Protein AF-A0A948AQ00-F1 (afdb_monomer_lite)

pLDDT: mean 79.21, std 20.99, range [24.27, 96.06]

Structure (mmCIF, N/CA/C/O backbone):
data_AF-A0A948AQ00-F1
#
_entry.id   AF-A0A948AQ00-F1
#
loop_
_atom_site.group_PDB
_atom_site.id
_atom_site.type_symbol
_atom_site.label_atom_id
_atom_site.label_alt_id
_atom_site.label_comp_id
_atom_site.label_asym_id
_atom_site.label_entity_id
_atom_site.label_seq_id
_atom_site.pdbx_PDB_ins_code
_atom_site.Cartn_x
_atom_site.Cartn_y
_atom_site.Cartn_z
_atom_site.occupancy
_atom_site.B_iso_or_equiv
_atom_site.auth_seq_id
_atom_site.auth_comp_id
_atom_site.auth_asym_id
_atom_site.auth_atom_id
_atom_site.pdbx_PDB_model_num
ATOM 1 N N . MET A 1 1 ? 66.367 37.399 12.584 1.00 39.75 1 MET A N 1
ATOM 2 C CA . MET A 1 1 ? 65.010 37.964 12.757 1.00 39.75 1 MET A CA 1
ATOM 3 C C . MET A 1 1 ? 64.049 36.835 12.404 1.00 39.75 1 MET A C 1
ATOM 5 O O . MET A 1 1 ? 64.015 36.451 11.250 1.00 39.75 1 MET A O 1
ATOM 9 N N . SER A 1 2 ? 63.612 36.017 13.371 1.00 27.41 2 SER A N 1
ATOM 10 C CA . SER A 1 2 ? 62.423 36.251 14.226 1.00 27.41 2 SER A CA 1
ATOM 11 C C . SER A 1 2 ? 61.194 36.524 13.343 1.00 27.41 2 SER A C 1
ATOM 13 O O . SER A 1 2 ? 61.257 37.460 12.561 1.00 27.41 2 SER A O 1
ATOM 15 N N . SER A 1 3 ? 60.084 35.786 13.345 1.00 28.14 3 SER A N 1
ATOM 16 C CA . SER A 1 3 ? 59.466 34.925 14.362 1.00 28.14 3 SER A CA 1
ATOM 17 C C . SER A 1 3 ? 58.306 34.140 13.703 1.00 28.14 3 SER A C 1
ATOM 19 O O . SER A 1 3 ? 57.584 34.697 12.886 1.00 28.14 3 SER A O 1
ATOM 21 N N . SER A 1 4 ? 58.194 32.829 13.941 1.00 26.00 4 SER A N 1
ATOM 22 C CA . SER A 1 4 ? 57.128 32.169 14.733 1.00 26.00 4 SER A CA 1
ATOM 23 C C . SER A 1 4 ? 55.726 32.039 14.107 1.00 26.00 4 SER A C 1
ATOM 25 O O . SER A 1 4 ? 55.049 33.032 13.868 1.00 26.00 4 SER A O 1
ATOM 27 N N . GLY A 1 5 ? 55.235 30.797 14.025 1.00 26.33 5 GLY A N 1
ATOM 28 C CA . GLY A 1 5 ? 53.808 30.484 13.890 1.00 26.33 5 GLY A CA 1
ATOM 29 C C . GLY A 1 5 ? 53.551 29.002 13.603 1.00 26.33 5 GLY A C 1
ATOM 30 O O . GLY A 1 5 ? 53.495 28.602 12.449 1.00 26.33 5 GLY A O 1
ATOM 31 N N . ARG A 1 6 ? 53.437 28.178 14.656 1.00 28.25 6 ARG A N 1
ATOM 32 C CA . ARG A 1 6 ? 52.980 26.772 14.602 1.00 28.25 6 ARG A CA 1
ATOM 33 C C . ARG A 1 6 ? 51.467 26.709 14.343 1.00 28.25 6 ARG A C 1
ATOM 35 O O . ARG A 1 6 ? 50.771 27.571 14.862 1.00 28.25 6 ARG A O 1
ATOM 42 N N . PHE A 1 7 ? 50.994 25.650 13.675 1.00 24.27 7 PHE A N 1
ATOM 43 C CA . PHE A 1 7 ? 49.946 24.687 14.101 1.00 24.27 7 PHE A CA 1
ATOM 44 C C . PHE A 1 7 ? 49.257 24.029 12.885 1.00 24.27 7 PHE A C 1
ATOM 46 O O . PHE A 1 7 ? 48.794 24.713 11.980 1.00 24.27 7 PHE A O 1
ATOM 53 N N . ALA A 1 8 ? 49.155 22.696 12.905 1.00 31.30 8 ALA A N 1
ATOM 54 C CA . ALA A 1 8 ? 48.112 21.923 12.213 1.00 31.30 8 ALA A CA 1
ATOM 55 C C . ALA A 1 8 ? 46.962 21.671 13.218 1.00 31.30 8 ALA A C 1
ATOM 57 O O . ALA A 1 8 ? 47.237 21.709 14.423 1.00 31.30 8 ALA A O 1
ATOM 58 N N . PRO A 1 9 ? 45.708 21.401 12.795 1.00 30.58 9 PRO A N 1
ATOM 59 C CA . PRO A 1 9 ? 45.347 20.006 12.507 1.00 30.58 9 PRO A CA 1
ATOM 60 C C . PRO A 1 9 ? 44.262 19.799 11.421 1.00 30.58 9 PRO A C 1
ATOM 62 O O . PRO A 1 9 ? 43.701 20.731 10.854 1.00 30.58 9 PRO A O 1
ATOM 65 N N . ALA A 1 10 ? 44.011 18.518 11.144 1.00 30.39 10 ALA A N 1
ATOM 66 C CA . ALA A 1 10 ? 43.018 17.958 10.235 1.00 30.39 10 ALA A CA 1
ATOM 67 C C . ALA A 1 10 ? 41.551 18.156 10.676 1.00 30.39 10 ALA A C 1
ATOM 69 O O . ALA A 1 10 ? 41.267 18.278 11.865 1.00 30.39 10 ALA A O 1
ATOM 70 N N . GLY A 1 11 ? 40.634 18.042 9.704 1.00 28.08 11 GLY A N 1
ATOM 71 C CA . GLY A 1 11 ? 39.212 17.740 9.917 1.00 28.08 11 GLY A CA 1
ATOM 72 C C . GLY A 1 11 ? 38.251 18.807 9.387 1.00 28.08 11 GLY A C 1
ATOM 73 O O . GLY A 1 11 ? 37.967 19.774 10.081 1.00 28.08 11 GLY A O 1
ATOM 74 N N . ALA A 1 12 ? 37.701 18.608 8.185 1.00 28.36 12 ALA A N 1
ATOM 75 C CA . ALA A 1 12 ? 36.530 19.353 7.721 1.00 28.36 12 ALA A CA 1
ATOM 76 C C . ALA A 1 12 ? 35.636 18.467 6.839 1.00 28.36 12 ALA A C 1
ATOM 78 O O . ALA A 1 12 ? 35.984 18.090 5.721 1.00 28.36 12 ALA A O 1
ATOM 79 N N . THR A 1 13 ? 34.483 18.125 7.400 1.00 30.19 13 THR A N 1
ATOM 80 C CA . THR A 1 13 ? 33.321 17.462 6.801 1.00 30.19 13 THR A CA 1
ATOM 81 C C . THR A 1 13 ? 32.740 18.309 5.658 1.00 30.19 13 THR A C 1
ATOM 83 O O . THR A 1 13 ? 32.557 19.512 5.858 1.00 30.19 13 THR A O 1
ATOM 86 N N . PRO A 1 14 ? 32.371 17.753 4.488 1.00 30.53 14 PRO A N 1
ATOM 87 C CA . PRO A 1 14 ? 31.602 18.508 3.505 1.00 30.53 14 PRO A CA 1
ATOM 88 C C . PRO A 1 14 ? 30.121 18.533 3.879 1.00 30.53 14 PRO A C 1
ATOM 90 O O . PRO A 1 14 ? 29.488 17.498 4.085 1.00 30.53 14 PRO A O 1
ATOM 93 N N . GLY A 1 15 ? 29.610 19.757 3.968 1.00 27.72 15 GLY A N 1
ATOM 94 C CA . GLY A 1 15 ? 28.269 20.124 4.385 1.00 27.72 15 GLY A CA 1
ATOM 95 C C . GLY A 1 15 ? 27.118 19.514 3.584 1.00 27.72 15 GLY A C 1
ATOM 96 O O . GLY A 1 15 ? 27.176 19.291 2.375 1.00 27.72 15 GLY A O 1
ATOM 97 N N . LEU A 1 16 ? 26.039 19.340 4.340 1.00 27.30 16 LEU A N 1
ATOM 98 C CA . LEU A 1 16 ? 24.646 19.213 3.939 1.00 27.30 16 LEU A CA 1
ATOM 99 C C . LEU A 1 16 ? 24.311 20.184 2.786 1.00 27.30 16 LEU A C 1
ATOM 101 O O . LEU A 1 16 ? 24.432 21.401 2.939 1.00 27.30 16 LEU A O 1
ATOM 105 N N . ARG A 1 17 ? 23.897 19.660 1.625 1.00 29.22 17 ARG A N 1
ATOM 106 C CA . ARG A 1 17 ? 23.375 20.488 0.524 1.00 29.22 17 ARG A CA 1
ATOM 107 C C . ARG A 1 17 ? 21.931 20.917 0.828 1.00 29.22 17 ARG A C 1
ATOM 109 O O . ARG A 1 17 ? 21.167 20.100 1.339 1.00 29.22 17 ARG A O 1
ATOM 116 N N . PRO A 1 18 ? 21.538 22.163 0.506 1.00 29.44 18 PRO A N 1
ATOM 117 C CA . PRO A 1 18 ? 20.186 22.651 0.739 1.00 29.44 18 PRO A CA 1
ATOM 118 C C . PRO A 1 18 ? 19.202 22.046 -0.271 1.00 29.44 18 PRO A C 1
ATOM 120 O O . PRO A 1 18 ? 19.524 21.878 -1.448 1.00 29.44 18 PRO A O 1
ATOM 123 N N . GLY A 1 19 ? 18.002 21.726 0.219 1.00 32.91 19 GLY A N 1
ATOM 124 C CA . GLY A 1 19 ? 16.915 21.121 -0.545 1.00 32.91 19 GLY A CA 1
ATOM 125 C C . GLY A 1 19 ? 16.476 21.966 -1.741 1.00 32.91 19 GLY A C 1
ATOM 126 O O . GLY A 1 19 ? 16.151 23.148 -1.608 1.00 32.91 19 GLY A O 1
ATOM 127 N N . GLY A 1 20 ? 16.443 21.329 -2.911 1.00 27.27 20 GLY A N 1
ATOM 128 C CA . GLY A 1 20 ? 15.778 21.852 -4.096 1.00 27.27 20 GLY A CA 1
ATOM 129 C C . GLY A 1 20 ? 14.263 21.787 -3.913 1.00 27.27 20 GLY A C 1
ATOM 130 O O . GLY A 1 20 ? 13.714 20.750 -3.545 1.00 27.27 20 GLY A O 1
ATOM 131 N N . LYS A 1 21 ? 13.591 22.915 -4.147 1.00 29.03 21 LYS A N 1
ATOM 132 C CA . LYS A 1 21 ? 12.129 23.013 -4.194 1.00 29.03 21 LYS A CA 1
ATOM 133 C C . LYS A 1 21 ? 11.591 22.059 -5.269 1.00 29.03 21 LYS A C 1
ATOM 135 O O . LYS A 1 21 ? 11.919 22.237 -6.440 1.00 29.03 21 LYS A O 1
ATOM 140 N N . LYS A 1 22 ? 10.762 21.083 -4.882 1.00 32.88 22 LYS A N 1
ATOM 141 C CA . LYS A 1 22 ? 9.993 20.257 -5.825 1.00 32.88 22 LYS A CA 1
ATOM 142 C C . LYS A 1 22 ? 8.914 21.118 -6.490 1.00 32.88 22 LYS A C 1
ATOM 144 O O . LYS A 1 22 ? 8.128 21.762 -5.795 1.00 32.88 22 LYS A O 1
ATOM 149 N N . ASN A 1 23 ? 8.895 21.139 -7.821 1.00 30.22 23 ASN A N 1
ATOM 150 C CA . ASN A 1 23 ? 7.787 21.699 -8.593 1.00 30.22 23 ASN A CA 1
ATOM 151 C C . ASN A 1 23 ? 6.586 20.737 -8.509 1.00 30.22 23 ASN A C 1
ATOM 153 O O . ASN A 1 23 ? 6.766 19.538 -8.726 1.00 30.22 23 ASN A O 1
ATOM 157 N N . PRO A 1 24 ? 5.368 21.224 -8.222 1.00 28.36 24 PRO A N 1
ATOM 158 C CA . PRO A 1 24 ? 4.174 20.391 -8.199 1.00 28.36 24 PRO A CA 1
ATOM 159 C C . PRO A 1 24 ? 3.716 20.153 -9.645 1.00 28.36 24 PRO A C 1
ATOM 161 O O . PRO A 1 24 ? 2.993 20.969 -10.208 1.00 28.36 24 PRO A O 1
ATOM 164 N N . GLY A 1 25 ? 4.192 19.084 -10.286 1.00 34.03 25 GLY A N 1
ATOM 165 C CA . GLY A 1 25 ? 3.727 18.728 -11.634 1.00 34.03 25 GLY A CA 1
ATOM 166 C C . GLY A 1 25 ? 4.595 17.768 -12.445 1.00 34.03 25 GLY A C 1
ATOM 167 O O . GLY A 1 25 ? 4.168 17.368 -13.520 1.00 34.03 25 GLY A O 1
ATOM 168 N N . THR A 1 26 ? 5.783 17.387 -11.972 1.00 34.84 26 THR A N 1
ATOM 169 C CA . THR A 1 26 ? 6.612 16.377 -12.647 1.00 34.84 26 THR A CA 1
ATOM 170 C C . THR A 1 26 ? 6.426 15.041 -11.932 1.00 34.84 26 THR A C 1
ATOM 172 O O . THR A 1 26 ? 6.907 14.880 -10.811 1.00 34.84 26 THR A O 1
ATOM 175 N N . GLU A 1 27 ? 5.695 14.098 -12.533 1.00 45.41 27 GLU A N 1
ATOM 176 C CA . GLU A 1 27 ? 5.722 12.706 -12.073 1.00 45.41 27 GLU A CA 1
ATOM 177 C C . GLU A 1 27 ? 7.144 12.165 -12.317 1.00 45.41 27 GLU A C 1
ATOM 179 O O . GLU A 1 27 ? 7.598 12.050 -13.453 1.00 45.41 27 GLU A O 1
ATOM 184 N N . GLU A 1 28 ? 7.900 11.933 -11.240 1.00 50.16 28 GLU A N 1
ATOM 185 C CA . GLU A 1 28 ? 9.265 11.403 -11.307 1.00 50.16 28 GLU A CA 1
ATOM 186 C C . GLU A 1 28 ? 9.200 9.915 -11.691 1.00 50.16 28 GLU A C 1
ATOM 188 O O . GLU A 1 28 ? 8.677 9.081 -10.944 1.00 50.16 28 GLU A O 1
ATOM 193 N N . ALA A 1 29 ? 9.738 9.565 -12.863 1.00 52.84 29 ALA A N 1
ATOM 194 C CA . ALA A 1 29 ? 9.883 8.172 -13.265 1.00 52.84 29 ALA A CA 1
ATOM 195 C C . ALA A 1 29 ? 10.720 7.423 -12.213 1.00 52.84 29 ALA A C 1
ATOM 197 O O . ALA A 1 29 ? 11.757 7.914 -11.766 1.00 52.84 29 ALA A O 1
ATOM 198 N N . THR A 1 30 ? 10.263 6.245 -11.792 1.00 56.09 30 THR A N 1
ATOM 199 C CA . THR A 1 30 ? 10.849 5.495 -10.673 1.00 56.09 30 THR A CA 1
ATOM 200 C C . THR A 1 30 ? 11.001 4.025 -11.057 1.00 56.09 30 THR A C 1
ATOM 202 O O . THR A 1 30 ? 10.092 3.447 -11.649 1.00 56.09 30 THR A O 1
ATOM 205 N N . THR A 1 31 ? 12.142 3.418 -10.725 1.00 51.97 31 THR A N 1
ATOM 206 C CA . THR A 1 31 ? 12.388 1.974 -10.881 1.00 51.97 31 THR A CA 1
ATOM 207 C C . THR A 1 31 ? 12.289 1.270 -9.532 1.00 51.97 31 THR A C 1
ATOM 209 O O . THR A 1 31 ? 12.438 1.896 -8.481 1.00 51.97 31 THR A O 1
ATOM 212 N N . ILE A 1 32 ? 12.054 -0.041 -9.563 1.00 57.59 32 ILE A N 1
ATOM 213 C CA . ILE A 1 32 ? 11.964 -0.880 -8.368 1.00 57.59 32 ILE A CA 1
ATOM 214 C C . ILE A 1 32 ? 13.210 -1.751 -8.303 1.00 57.59 32 ILE A C 1
ATOM 216 O O . ILE A 1 32 ? 13.433 -2.586 -9.180 1.00 57.59 32 ILE A O 1
ATOM 220 N N . LEU A 1 33 ? 14.014 -1.563 -7.261 1.00 58.28 33 LEU A N 1
ATOM 221 C CA . LEU A 1 33 ? 15.119 -2.459 -6.937 1.00 58.28 33 LEU A CA 1
ATOM 222 C C . LEU A 1 33 ? 14.766 -3.287 -5.706 1.00 58.28 33 LEU A C 1
ATOM 224 O O . LEU A 1 33 ? 14.088 -2.810 -4.801 1.00 58.28 33 LEU A O 1
ATOM 228 N N . THR A 1 34 ? 15.265 -4.516 -5.642 1.00 53.31 34 THR A N 1
ATOM 229 C CA . THR A 1 34 ? 15.236 -5.310 -4.412 1.00 53.31 34 THR A CA 1
ATOM 230 C C . THR A 1 34 ? 16.534 -5.080 -3.645 1.00 53.31 34 THR A C 1
ATOM 232 O O . THR A 1 34 ? 17.591 -5.549 -4.076 1.00 53.31 34 THR A O 1
ATOM 235 N N . GLN A 1 35 ? 16.480 -4.391 -2.505 1.00 48.34 35 GLN A N 1
ATOM 236 C CA . GLN A 1 35 ? 17.618 -4.285 -1.589 1.00 48.34 35 GLN A CA 1
ATOM 237 C C . GLN A 1 35 ? 17.335 -5.135 -0.349 1.00 48.34 35 GLN A C 1
ATOM 239 O O . GLN A 1 35 ? 16.435 -4.836 0.427 1.00 48.34 35 GLN A O 1
ATOM 244 N N . GLY A 1 36 ? 18.089 -6.224 -0.172 1.00 54.75 36 GLY A N 1
ATOM 245 C CA . GLY A 1 36 ? 17.894 -7.135 0.964 1.00 54.75 36 GLY A CA 1
ATOM 246 C C . GLY A 1 36 ? 16.530 -7.842 0.984 1.00 54.75 36 GLY A C 1
ATOM 247 O O . GLY A 1 36 ? 16.063 -8.192 2.058 1.00 54.75 36 GLY A O 1
ATOM 248 N N . GLY A 1 37 ? 15.886 -8.017 -0.178 1.00 60.12 37 GLY A N 1
ATOM 249 C CA . GLY A 1 37 ? 14.558 -8.637 -0.309 1.00 60.12 37 GLY A CA 1
ATOM 250 C C . GLY A 1 37 ? 13.383 -7.653 -0.272 1.00 60.12 37 GLY A C 1
ATOM 251 O O . GLY A 1 37 ? 12.303 -7.997 -0.736 1.00 60.12 37 GLY A O 1
ATOM 252 N N . ALA A 1 38 ? 13.595 -6.411 0.178 1.00 62.94 38 ALA A N 1
ATOM 253 C CA . ALA A 1 38 ? 12.554 -5.387 0.205 1.00 62.94 38 ALA A CA 1
ATOM 254 C C . ALA A 1 38 ? 12.535 -4.555 -1.093 1.00 62.94 38 ALA A C 1
ATOM 256 O O . ALA A 1 38 ? 13.606 -4.216 -1.620 1.00 62.94 38 ALA A O 1
ATOM 257 N N . PRO A 1 39 ? 11.349 -4.194 -1.610 1.00 68.31 39 PRO A N 1
ATOM 258 C CA . PRO A 1 39 ? 11.230 -3.332 -2.776 1.00 68.31 39 PRO A CA 1
ATOM 259 C C . PRO A 1 39 ? 11.530 -1.868 -2.413 1.00 68.31 39 PRO A C 1
ATOM 261 O O . PRO A 1 39 ? 10.930 -1.297 -1.503 1.00 68.31 39 PRO A O 1
ATOM 264 N N . VAL A 1 40 ? 12.444 -1.239 -3.152 1.00 70.81 40 VAL A N 1
ATOM 265 C CA . VAL A 1 40 ? 12.834 0.167 -2.987 1.00 70.81 40 VAL A CA 1
ATOM 266 C C . VAL A 1 40 ? 12.512 0.937 -4.262 1.00 70.81 40 VAL A C 1
ATOM 268 O O . VAL A 1 40 ? 12.857 0.507 -5.364 1.00 70.81 40 VAL A O 1
ATOM 271 N N . LEU A 1 41 ? 11.849 2.082 -4.093 1.00 74.81 41 LEU A N 1
ATOM 272 C CA . LEU A 1 41 ? 11.593 3.058 -5.147 1.00 74.81 41 LEU A CA 1
ATOM 273 C C . LEU A 1 41 ? 12.826 3.944 -5.325 1.00 74.81 41 LEU A C 1
ATOM 275 O O . LEU A 1 41 ? 13.226 4.644 -4.394 1.00 74.81 41 LEU A O 1
ATOM 279 N N . GLU A 1 42 ? 13.414 3.933 -6.517 1.00 76.06 42 GLU A N 1
ATOM 280 C CA . GLU A 1 42 ? 14.549 4.790 -6.853 1.00 76.06 42 GLU A CA 1
ATOM 281 C C . GLU A 1 42 ? 14.265 5.650 -8.081 1.00 76.06 42 GLU A C 1
ATOM 283 O O . GLU A 1 42 ? 13.739 5.165 -9.084 1.00 76.06 42 GLU A O 1
ATOM 288 N N . GLU A 1 43 ? 14.666 6.920 -8.014 1.00 80.00 43 GLU A N 1
ATOM 289 C CA . GLU A 1 43 ? 14.549 7.861 -9.127 1.00 80.00 43 GLU A CA 1
ATOM 290 C C . GLU A 1 43 ? 15.221 7.299 -10.387 1.00 80.00 43 GLU A C 1
ATOM 292 O O . GLU A 1 43 ? 16.384 6.867 -10.385 1.00 80.00 43 GLU A O 1
ATOM 297 N N . LEU A 1 44 ? 14.484 7.329 -11.491 1.00 81.50 44 LEU A N 1
ATOM 298 C CA . LEU A 1 44 ? 14.941 6.857 -12.780 1.00 81.50 44 LEU A CA 1
ATOM 299 C C . LEU A 1 44 ? 15.753 7.952 -13.478 1.00 81.50 44 LEU A C 1
ATOM 301 O O . LEU A 1 44 ? 15.266 8.705 -14.316 1.00 81.50 44 LEU A O 1
ATOM 305 N N . THR A 1 45 ? 17.035 8.032 -13.132 1.00 88.06 45 THR A N 1
ATOM 306 C CA . THR A 1 45 ? 17.971 8.954 -13.787 1.00 88.06 45 THR A CA 1
ATOM 307 C C . THR A 1 45 ? 18.219 8.571 -15.249 1.00 88.06 45 THR A C 1
ATOM 309 O O . THR A 1 45 ? 18.040 7.417 -15.642 1.00 88.06 45 THR A O 1
ATOM 312 N N . VAL A 1 46 ? 18.751 9.505 -16.050 1.00 88.94 46 VAL A N 1
ATOM 313 C CA . VAL A 1 46 ? 19.192 9.236 -17.436 1.00 88.94 46 VAL A CA 1
ATOM 314 C C . VAL A 1 46 ? 20.105 8.005 -17.496 1.00 88.94 46 VAL A C 1
ATOM 316 O O . VAL A 1 46 ? 19.989 7.168 -18.383 1.00 88.94 46 VAL A O 1
ATOM 319 N N . GLN A 1 47 ? 21.019 7.845 -16.541 1.00 90.69 47 GLN A N 1
ATOM 320 C CA . GLN A 1 47 ? 21.939 6.711 -16.502 1.00 90.69 47 GLN A CA 1
ATOM 321 C C . GLN A 1 47 ? 21.214 5.392 -16.210 1.00 90.69 47 GLN A C 1
ATOM 323 O O . GLN A 1 47 ? 21.534 4.384 -16.839 1.00 90.69 47 GLN A O 1
ATOM 328 N N . ARG A 1 48 ? 20.243 5.400 -15.288 1.00 88.06 48 ARG A N 1
ATOM 329 C CA . ARG A 1 48 ? 19.459 4.216 -14.909 1.00 88.06 48 ARG A CA 1
ATOM 330 C C . ARG A 1 48 ? 18.501 3.806 -16.017 1.00 88.06 48 ARG A C 1
ATOM 332 O O . ARG A 1 48 ? 18.543 2.655 -16.430 1.00 88.06 48 ARG A O 1
ATOM 339 N N . LEU A 1 49 ? 17.742 4.743 -16.589 1.00 88.69 49 LEU A N 1
ATOM 340 C CA . LEU A 1 49 ? 16.885 4.440 -17.736 1.00 88.69 49 LEU A CA 1
ATOM 341 C C . LEU A 1 49 ? 17.708 3.918 -18.914 1.00 88.69 49 LEU A C 1
ATOM 343 O O . LEU A 1 49 ? 17.328 2.941 -19.548 1.00 88.69 49 LEU A O 1
ATOM 347 N N . ARG A 1 50 ? 18.873 4.516 -19.188 1.00 92.12 50 ARG A N 1
ATOM 348 C CA . ARG A 1 50 ? 19.771 4.018 -20.236 1.00 92.12 50 ARG A CA 1
ATOM 349 C C . ARG A 1 50 ? 20.260 2.596 -19.957 1.00 92.12 50 ARG A C 1
ATOM 351 O O . ARG A 1 50 ? 20.406 1.828 -20.904 1.00 92.12 50 ARG A O 1
ATOM 358 N N . HIS A 1 51 ? 20.532 2.257 -18.696 1.00 90.62 51 HIS A N 1
ATOM 359 C CA . HIS A 1 51 ? 20.895 0.897 -18.295 1.00 90.62 51 HIS A CA 1
ATOM 360 C C . HIS A 1 51 ? 19.749 -0.086 -18.560 1.00 90.62 51 HIS A C 1
ATOM 362 O O . HIS A 1 51 ? 19.980 -1.115 -19.191 1.00 90.62 51 HIS A O 1
ATOM 368 N N . GLU A 1 52 ? 18.527 0.255 -18.149 1.00 88.94 52 GLU A N 1
ATOM 369 C CA . GLU A 1 52 ? 17.350 -0.596 -18.353 1.00 88.94 52 GLU A CA 1
ATOM 370 C C . GLU A 1 52 ? 17.007 -0.760 -19.840 1.00 88.94 52 GLU A C 1
ATOM 372 O O . GLU A 1 52 ? 16.851 -1.879 -20.328 1.00 88.94 52 GLU A O 1
ATOM 377 N N . LEU A 1 53 ? 16.985 0.336 -20.606 1.00 90.19 53 LEU A N 1
ATOM 378 C CA . LEU A 1 53 ? 16.698 0.303 -22.042 1.00 90.19 53 LEU A CA 1
ATOM 379 C C . LEU A 1 53 ? 17.694 -0.573 -22.803 1.00 90.19 53 LEU A C 1
ATOM 381 O O . LEU A 1 53 ? 17.276 -1.372 -23.634 1.00 90.19 53 LEU A O 1
ATOM 385 N N . ALA A 1 54 ? 18.990 -0.484 -22.483 1.00 93.00 54 ALA A N 1
ATOM 386 C CA . ALA A 1 54 ? 20.026 -1.299 -23.122 1.00 93.00 54 ALA A CA 1
ATOM 387 C C . ALA A 1 54 ? 19.833 -2.813 -22.918 1.00 93.00 54 ALA A C 1
ATOM 389 O O . ALA A 1 54 ? 20.376 -3.602 -23.685 1.00 93.00 54 ALA A O 1
ATOM 390 N N . ARG A 1 55 ? 19.093 -3.225 -21.881 1.00 91.44 55 ARG A N 1
ATOM 391 C CA . ARG A 1 55 ? 18.758 -4.631 -21.607 1.00 91.44 55 ARG A CA 1
ATOM 392 C C . ARG A 1 55 ? 17.419 -5.043 -22.208 1.00 91.44 55 ARG A C 1
ATOM 394 O O . ARG A 1 55 ? 17.209 -6.226 -22.452 1.00 91.44 55 ARG A O 1
ATOM 401 N N . ALA A 1 56 ? 16.522 -4.082 -22.410 1.00 89.00 56 ALA A N 1
ATOM 402 C CA . ALA A 1 56 ? 15.187 -4.313 -22.944 1.00 89.00 56 ALA A CA 1
ATOM 403 C C . ALA A 1 56 ? 15.158 -4.394 -24.480 1.00 89.00 56 ALA A C 1
ATOM 405 O O . ALA A 1 56 ? 14.276 -5.050 -25.031 1.00 89.00 56 ALA A O 1
ATOM 406 N N . ALA A 1 57 ? 16.093 -3.738 -25.176 1.00 91.38 57 ALA A N 1
ATOM 407 C CA . ALA A 1 57 ? 16.131 -3.708 -26.637 1.00 91.38 57 ALA A CA 1
ATOM 408 C C . ALA A 1 57 ? 17.550 -3.522 -27.202 1.00 91.38 57 ALA A C 1
ATOM 410 O O . ALA A 1 57 ? 18.438 -2.982 -26.542 1.00 91.38 57 ALA A O 1
ATOM 411 N N . HIS A 1 58 ? 17.731 -3.913 -28.466 1.00 94.00 58 HIS A N 1
ATOM 412 C CA . HIS A 1 58 ? 18.923 -3.597 -29.254 1.00 94.00 58 HIS A CA 1
ATOM 413 C C . HIS A 1 58 ? 18.735 -2.264 -29.987 1.00 94.00 58 HIS A C 1
ATOM 415 O O . HIS A 1 58 ? 17.698 -2.038 -30.615 1.00 94.00 58 HIS A O 1
ATOM 421 N N . PHE A 1 59 ? 19.741 -1.390 -29.938 1.00 94.06 59 PHE A N 1
ATOM 422 C CA . PHE A 1 59 ? 19.702 -0.072 -30.576 1.00 94.06 59 PHE A CA 1
ATOM 423 C C . PHE A 1 59 ? 20.701 -0.022 -31.720 1.00 94.06 59 PHE A C 1
ATOM 425 O O . PHE A 1 59 ? 21.848 -0.436 -31.568 1.00 94.06 59 PHE A O 1
ATOM 432 N N . TYR A 1 60 ? 20.281 0.534 -32.853 1.00 93.62 60 TYR A N 1
ATOM 433 C CA . TYR A 1 60 ? 21.114 0.649 -34.044 1.00 93.62 60 TYR A CA 1
ATOM 434 C C . TYR A 1 60 ? 21.103 2.081 -34.569 1.00 93.62 60 TYR A C 1
ATOM 436 O O . TYR A 1 60 ? 20.073 2.753 -34.548 1.00 93.62 60 TYR A O 1
ATOM 444 N N . ILE A 1 61 ? 22.246 2.533 -35.080 1.00 91.88 61 ILE A N 1
ATOM 445 C CA . ILE A 1 61 ? 22.344 3.736 -35.913 1.00 91.88 61 ILE A CA 1
ATOM 446 C C . ILE A 1 61 ? 22.752 3.337 -37.327 1.00 91.88 61 ILE A C 1
ATOM 448 O O . ILE A 1 61 ? 23.527 2.398 -37.515 1.00 91.88 61 ILE A O 1
ATOM 452 N N . HIS A 1 62 ? 22.246 4.057 -38.325 1.00 92.69 62 HIS A N 1
ATOM 453 C CA . HIS A 1 62 ? 22.646 3.856 -39.713 1.00 92.69 62 HIS A CA 1
ATOM 454 C C . HIS A 1 62 ? 23.834 4.754 -40.060 1.00 92.69 62 HIS A C 1
ATOM 456 O O . HIS A 1 62 ? 23.751 5.976 -39.958 1.00 92.69 62 HIS A O 1
ATOM 462 N N . VAL A 1 63 ? 24.936 4.141 -40.490 1.00 91.75 63 VAL A N 1
ATOM 463 C CA . VAL A 1 63 ? 26.130 4.829 -40.994 1.00 91.75 63 VAL A CA 1
ATOM 464 C C . VAL A 1 63 ? 26.494 4.215 -42.340 1.00 91.75 63 VAL A C 1
ATOM 466 O O . VAL A 1 63 ? 26.783 3.022 -42.407 1.00 91.75 63 VAL A O 1
ATOM 469 N N . ASN A 1 64 ? 26.481 5.016 -43.412 1.00 91.19 64 ASN A N 1
ATOM 470 C CA . ASN A 1 64 ? 26.755 4.565 -44.787 1.00 91.19 64 ASN A CA 1
ATOM 471 C C . ASN A 1 64 ? 25.954 3.299 -45.166 1.00 91.19 64 ASN A C 1
ATOM 473 O O . ASN A 1 64 ? 26.537 2.281 -45.540 1.00 91.19 64 ASN A O 1
ATOM 477 N N . ASP A 1 65 ? 24.630 3.346 -44.977 1.00 90.06 65 ASP A N 1
ATOM 478 C CA . ASP A 1 65 ? 23.679 2.246 -45.223 1.00 90.06 65 ASP A CA 1
ATOM 479 C C . ASP A 1 65 ? 23.921 0.953 -44.422 1.00 90.06 65 ASP A C 1
ATOM 481 O O . ASP A 1 65 ? 23.338 -0.091 -44.710 1.00 90.06 65 ASP A O 1
ATOM 485 N N . ARG A 1 66 ? 24.738 1.005 -43.362 1.00 91.44 66 ARG A N 1
ATOM 486 C CA . ARG A 1 66 ? 24.962 -0.119 -42.443 1.00 91.44 66 ARG A CA 1
ATOM 487 C C . ARG A 1 66 ? 24.395 0.183 -41.066 1.00 91.44 66 ARG A C 1
ATOM 489 O O . ARG A 1 66 ? 24.630 1.261 -40.525 1.00 91.44 66 ARG A O 1
ATOM 496 N N . ALA A 1 67 ? 23.682 -0.784 -40.496 1.00 93.25 67 ALA A N 1
ATOM 497 C CA . ALA A 1 67 ? 23.241 -0.731 -39.109 1.00 93.25 67 ALA A CA 1
ATOM 498 C C . ALA A 1 67 ? 24.410 -1.099 -38.187 1.00 93.25 67 ALA A C 1
ATOM 500 O O . ALA A 1 67 ? 24.992 -2.178 -38.309 1.00 93.25 67 ALA A O 1
ATOM 501 N N . VAL A 1 68 ? 24.757 -0.196 -37.276 1.00 94.62 68 VAL A N 1
ATOM 502 C CA . VAL A 1 68 ? 25.778 -0.408 -36.247 1.00 94.62 68 VAL A CA 1
ATOM 503 C C . VAL A 1 68 ? 25.083 -0.422 -34.897 1.00 94.62 68 VAL A C 1
ATOM 505 O O . VAL A 1 68 ? 24.378 0.531 -34.563 1.00 94.62 68 VAL A O 1
ATOM 508 N N . GLU A 1 69 ? 25.268 -1.501 -34.139 1.00 94.88 69 GLU A N 1
ATOM 509 C CA . GLU A 1 69 ? 24.717 -1.618 -32.791 1.00 94.88 69 GLU A CA 1
ATOM 510 C C . GLU A 1 69 ? 25.395 -0.624 -31.845 1.00 94.88 69 GLU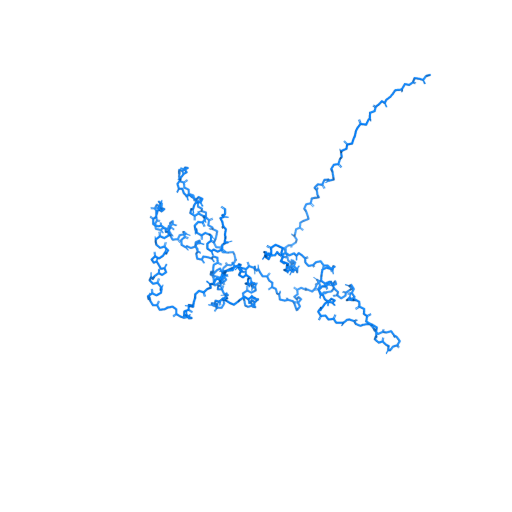 A C 1
ATOM 512 O O . GLU A 1 69 ? 26.617 -0.455 -31.852 1.00 94.88 69 GLU A O 1
ATOM 517 N N . VAL A 1 70 ? 24.592 0.049 -31.031 1.00 94.88 70 VAL A N 1
ATOM 518 C CA . VAL A 1 70 ? 25.035 1.052 -30.068 1.00 94.88 70 VAL A CA 1
ATOM 519 C C . VAL A 1 70 ? 24.267 0.909 -28.760 1.00 94.88 70 VAL A C 1
ATOM 521 O O . VAL A 1 70 ? 23.223 0.270 -28.686 1.00 94.88 70 VAL A O 1
ATOM 524 N N . LEU A 1 71 ? 24.760 1.559 -27.708 1.00 93.44 71 LEU A N 1
ATOM 525 C CA . LEU A 1 71 ? 23.948 1.800 -26.516 1.00 93.44 71 LEU A CA 1
ATOM 526 C C . LEU A 1 71 ? 22.806 2.778 -26.835 1.00 93.44 71 LEU A C 1
ATOM 528 O O . LEU A 1 71 ? 23.003 3.638 -27.700 1.00 93.44 71 LEU A O 1
ATOM 532 N N . PRO A 1 72 ? 21.688 2.751 -26.076 1.00 94.69 72 PRO A N 1
ATOM 533 C CA . PRO A 1 72 ? 20.599 3.704 -26.253 1.00 94.69 72 PRO A CA 1
ATOM 534 C C . PRO A 1 72 ? 21.156 5.136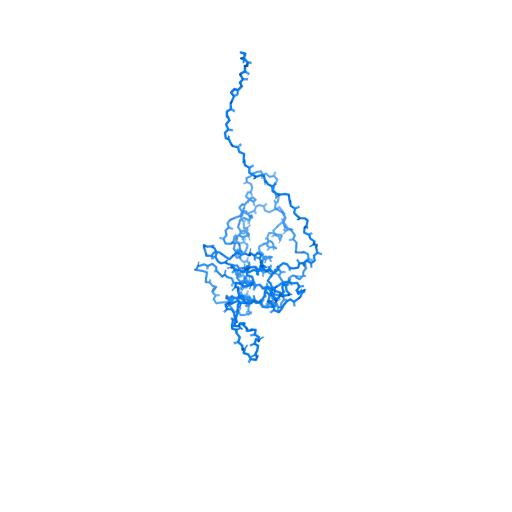 -26.327 1.00 94.69 72 PRO A C 1
ATOM 536 O O . PRO A 1 72 ? 21.914 5.538 -25.422 1.00 94.69 72 PRO A O 1
ATOM 539 N N . PRO A 1 73 ? 20.880 5.892 -27.408 1.00 93.44 73 PRO A N 1
ATOM 540 C CA . PRO A 1 73 ? 21.363 7.259 -27.552 1.00 93.44 73 PRO A CA 1
ATOM 541 C C . PRO A 1 73 ? 20.883 8.123 -26.388 1.00 93.44 73 PRO A C 1
ATOM 543 O O . PRO A 1 73 ? 19.711 8.077 -26.035 1.00 93.44 73 PRO A O 1
ATOM 546 N N . LYS A 1 74 ? 21.764 8.938 -25.793 1.00 92.25 74 LYS A N 1
ATOM 547 C CA . LYS A 1 74 ? 21.394 9.770 -24.630 1.00 92.25 74 LYS A CA 1
ATOM 548 C C . LYS A 1 74 ? 20.188 10.669 -24.907 1.00 92.25 74 LYS A C 1
ATOM 550 O O . LYS A 1 74 ? 19.312 10.743 -24.062 1.00 92.25 74 LYS A O 1
ATOM 555 N N . ALA A 1 75 ? 20.119 11.251 -26.105 1.00 91.94 75 ALA A N 1
ATOM 556 C CA . ALA A 1 75 ? 18.997 12.087 -26.521 1.00 91.94 75 ALA A CA 1
ATOM 557 C C . ALA A 1 75 ? 17.653 11.338 -26.482 1.00 91.94 75 ALA A C 1
ATOM 559 O O . ALA A 1 75 ? 16.667 11.906 -26.044 1.00 91.94 75 ALA A O 1
ATOM 560 N N . LEU A 1 76 ? 17.620 10.053 -26.864 1.00 90.81 76 LEU A N 1
ATOM 561 C CA . LEU A 1 76 ? 16.411 9.225 -26.760 1.00 90.81 76 LEU A CA 1
ATOM 562 C C . LEU A 1 76 ? 16.016 8.996 -25.296 1.00 90.81 76 LEU A C 1
ATOM 564 O O . LEU A 1 76 ? 14.845 9.026 -24.950 1.00 90.81 76 LEU A O 1
ATOM 568 N N . VAL A 1 77 ? 16.998 8.759 -24.429 1.00 91.44 77 VAL A N 1
ATOM 569 C CA . VAL A 1 77 ? 16.756 8.536 -22.998 1.00 91.44 77 VAL A CA 1
ATOM 570 C C . VAL A 1 77 ? 16.225 9.805 -22.326 1.00 91.44 77 VAL A C 1
ATOM 572 O O . VAL A 1 77 ? 15.296 9.741 -21.528 1.00 91.44 77 VAL A O 1
ATOM 575 N N . GLU A 1 78 ? 16.816 10.953 -22.651 1.00 91.62 78 GLU A N 1
ATOM 576 C CA . GLU A 1 78 ? 16.379 12.268 -22.175 1.00 91.62 78 GLU A CA 1
ATOM 577 C C . GLU A 1 78 ? 14.969 12.602 -22.678 1.00 91.62 78 GLU A C 1
ATOM 579 O O . GLU A 1 78 ? 14.157 13.086 -21.897 1.00 91.62 78 GLU A O 1
ATOM 584 N N . ASP A 1 79 ? 14.656 12.280 -23.936 1.00 90.25 79 ASP A N 1
ATOM 585 C CA . ASP A 1 79 ? 13.327 12.458 -24.532 1.00 90.25 79 ASP A CA 1
ATOM 586 C C . ASP A 1 79 ? 12.255 11.611 -23.825 1.00 90.25 79 ASP A C 1
ATOM 588 O O . ASP A 1 79 ? 11.205 12.123 -23.435 1.00 90.25 79 ASP A O 1
ATOM 592 N N . VAL A 1 80 ? 12.550 10.336 -23.543 1.00 87.56 80 VAL A N 1
ATOM 593 C CA . VAL A 1 80 ? 11.643 9.463 -22.778 1.00 87.56 80 VAL A CA 1
ATOM 594 C C . VAL A 1 80 ? 11.397 10.008 -21.366 1.00 87.56 80 VAL A C 1
ATOM 596 O O . VAL A 1 80 ? 10.256 10.007 -20.916 1.00 87.56 80 VAL A O 1
ATOM 599 N N . LEU A 1 81 ? 12.427 10.508 -20.671 1.00 85.44 81 LEU A N 1
ATOM 600 C CA . LEU A 1 81 ? 12.268 11.107 -19.334 1.00 85.44 81 LEU A CA 1
ATOM 601 C C . LEU A 1 81 ? 11.540 12.455 -19.353 1.00 85.44 81 LEU A C 1
ATOM 603 O O . LEU A 1 81 ? 10.913 12.821 -18.363 1.00 85.44 81 LEU A O 1
ATOM 607 N N . ALA A 1 82 ? 11.642 13.203 -20.450 1.00 87.56 82 ALA A N 1
ATOM 608 C CA . ALA A 1 82 ? 10.947 14.472 -20.630 1.00 87.56 82 ALA A CA 1
ATOM 609 C C . ALA A 1 82 ? 9.494 14.299 -21.106 1.00 87.56 82 ALA A C 1
ATOM 611 O O . ALA A 1 82 ? 8.729 15.266 -21.084 1.00 87.56 82 ALA A O 1
ATOM 612 N N . THR A 1 83 ? 9.109 13.095 -21.540 1.00 84.81 83 THR A N 1
ATOM 613 C CA . THR A 1 83 ? 7.752 12.796 -22.003 1.00 84.81 83 THR A CA 1
ATOM 614 C C . THR A 1 83 ? 6.782 12.844 -20.814 1.00 84.81 83 THR A C 1
ATOM 616 O O . THR A 1 83 ? 6.981 12.095 -19.862 1.00 84.81 83 THR A O 1
ATOM 619 N N . PRO A 1 84 ? 5.724 13.681 -20.842 1.00 76.88 84 PRO A N 1
ATOM 620 C CA . PRO A 1 84 ? 4.801 13.820 -19.708 1.00 76.88 84 PRO A CA 1
ATOM 621 C C . PRO A 1 84 ? 4.000 12.557 -19.366 1.00 76.88 84 PRO A C 1
ATOM 623 O O . PRO A 1 84 ? 3.643 12.363 -18.211 1.00 76.88 84 PRO A O 1
ATOM 626 N N . ASP A 1 85 ? 3.706 11.725 -20.365 1.00 75.88 85 ASP A N 1
ATOM 627 C CA . ASP A 1 85 ? 3.025 10.434 -20.213 1.00 75.88 85 ASP A CA 1
ATOM 628 C C . ASP A 1 85 ? 3.835 9.384 -20.985 1.00 75.88 85 ASP A C 1
ATOM 630 O O . ASP A 1 85 ? 3.524 9.065 -22.139 1.00 75.88 85 ASP A O 1
ATOM 634 N N . PRO A 1 86 ? 4.989 8.961 -20.437 1.00 74.38 86 PRO A N 1
ATOM 635 C CA . PRO A 1 86 ? 5.837 8.007 -21.125 1.00 74.38 86 PRO A CA 1
ATOM 636 C C . PRO A 1 86 ? 5.081 6.675 -21.249 1.00 74.38 86 PRO A C 1
ATOM 638 O O . PRO A 1 86 ? 4.272 6.343 -20.383 1.00 74.38 86 PRO A O 1
ATOM 641 N N . PRO A 1 87 ? 5.368 5.847 -22.269 1.00 74.44 87 PRO A N 1
ATOM 642 C CA . PRO A 1 87 ? 4.753 4.526 -22.437 1.00 74.44 87 PRO A CA 1
ATOM 643 C C . PRO A 1 87 ? 5.297 3.499 -21.419 1.00 74.44 87 PRO A C 1
ATOM 645 O O . PRO A 1 87 ? 5.574 2.349 -21.755 1.00 74.44 87 PRO A O 1
ATOM 648 N N . ILE A 1 88 ? 5.503 3.925 -20.174 1.00 77.62 88 ILE A N 1
ATOM 649 C CA . ILE A 1 88 ? 6.013 3.151 -19.051 1.00 77.62 88 ILE A CA 1
ATOM 650 C C . ILE A 1 88 ? 4.903 3.127 -17.992 1.00 77.62 88 ILE A C 1
ATOM 652 O O . ILE A 1 88 ? 4.349 4.180 -17.675 1.00 77.62 88 ILE A O 1
ATOM 656 N N . PRO A 1 89 ? 4.551 1.957 -17.429 1.00 81.38 89 PRO A N 1
ATOM 657 C CA . PRO A 1 89 ? 3.483 1.874 -16.444 1.00 81.38 89 PRO A CA 1
ATOM 658 C C . PRO A 1 89 ? 3.748 2.766 -15.228 1.00 81.38 89 PRO A C 1
ATOM 660 O O . PRO A 1 89 ? 4.753 2.612 -14.535 1.00 81.38 89 PRO A O 1
ATOM 663 N N . LEU A 1 90 ? 2.813 3.671 -14.940 1.00 82.44 90 LEU A N 1
ATOM 664 C CA . LEU A 1 90 ? 2.868 4.503 -13.743 1.00 82.44 90 LEU A CA 1
ATOM 665 C C . LEU A 1 90 ? 2.664 3.644 -12.493 1.00 82.44 90 LEU A C 1
ATOM 667 O O . LEU A 1 90 ? 1.751 2.814 -12.433 1.00 82.44 90 LEU A O 1
ATOM 671 N N . LEU A 1 91 ? 3.481 3.886 -11.474 1.00 86.19 91 LEU A N 1
ATOM 672 C CA . LEU A 1 91 ? 3.418 3.203 -10.188 1.00 86.19 91 LEU A CA 1
ATOM 673 C C . LEU A 1 91 ? 3.094 4.211 -9.087 1.00 86.19 91 LEU A C 1
ATOM 675 O O . LEU A 1 91 ? 3.836 5.159 -8.861 1.00 86.19 91 LEU A O 1
ATOM 679 N N . ARG A 1 92 ? 1.984 3.988 -8.384 1.00 85.69 92 ARG A N 1
ATOM 680 C CA . ARG A 1 92 ? 1.552 4.798 -7.241 1.00 85.69 92 ARG A CA 1
ATOM 681 C C . ARG A 1 92 ? 2.049 4.257 -5.910 1.00 85.69 92 ARG A C 1
ATOM 683 O O . ARG A 1 92 ? 2.346 5.037 -5.011 1.00 85.69 92 ARG A O 1
ATOM 690 N N . ARG A 1 93 ? 2.089 2.932 -5.759 1.00 86.50 93 ARG A N 1
ATOM 691 C CA . ARG A 1 93 ? 2.406 2.278 -4.486 1.00 86.50 93 ARG A CA 1
ATOM 692 C C . ARG A 1 93 ? 2.952 0.872 -4.703 1.00 86.50 93 ARG A C 1
ATOM 694 O O . ARG A 1 93 ? 2.566 0.182 -5.645 1.00 86.50 93 ARG A O 1
ATOM 701 N N . ILE A 1 94 ? 3.807 0.446 -3.779 1.00 90.06 94 ILE A N 1
ATOM 702 C CA . ILE A 1 94 ? 4.173 -0.955 -3.589 1.00 90.06 94 ILE A CA 1
ATOM 703 C C . ILE A 1 94 ? 3.458 -1.461 -2.336 1.00 90.06 94 ILE A C 1
ATOM 705 O O . ILE A 1 94 ? 3.425 -0.761 -1.322 1.00 90.06 94 ILE A O 1
ATOM 709 N N . VAL A 1 95 ? 2.848 -2.638 -2.427 1.00 91.44 95 VAL A N 1
ATOM 710 C CA . VAL A 1 95 ? 2.154 -3.298 -1.317 1.00 91.44 95 VAL A CA 1
ATOM 711 C C . VAL A 1 95 ? 2.743 -4.680 -1.085 1.00 91.44 95 VAL A C 1
ATOM 713 O O . VAL A 1 95 ? 3.123 -5.366 -2.031 1.00 91.44 95 VAL A O 1
ATOM 716 N N . GLU A 1 96 ? 2.792 -5.082 0.180 1.00 91.31 96 GLU A N 1
ATOM 717 C CA . GLU A 1 96 ? 3.304 -6.388 0.622 1.00 91.31 96 GLU A CA 1
ATOM 718 C C . GLU A 1 96 ? 2.174 -7.363 0.983 1.00 91.31 96 GLU A C 1
ATOM 720 O O . GLU A 1 96 ? 2.412 -8.537 1.259 1.00 91.31 96 GLU A O 1
ATOM 725 N N . VAL A 1 97 ? 0.927 -6.889 0.925 1.00 92.31 97 VAL A N 1
ATOM 726 C CA . VAL A 1 97 ? -0.298 -7.652 1.176 1.00 92.31 97 VAL A CA 1
ATOM 727 C C . VAL A 1 97 ? -1.344 -7.353 0.096 1.00 92.31 97 VAL A C 1
ATOM 729 O O . VAL A 1 97 ? -1.288 -6.282 -0.518 1.00 92.31 97 VAL A O 1
ATOM 732 N N . PRO A 1 98 ? -2.315 -8.255 -0.138 1.00 92.75 98 PRO A N 1
ATOM 733 C CA . PRO A 1 98 ? -3.393 -8.023 -1.090 1.00 92.75 98 PRO A CA 1
ATOM 734 C C . PRO A 1 98 ? -4.211 -6.777 -0.746 1.00 92.75 98 PRO A C 1
ATOM 736 O O . PRO A 1 98 ? -4.672 -6.617 0.384 1.00 92.75 98 PRO A O 1
ATOM 739 N N . VAL A 1 99 ? -4.430 -5.917 -1.738 1.00 93.88 99 VAL A N 1
ATOM 740 C CA . VAL A 1 99 ? -5.259 -4.708 -1.625 1.00 93.88 99 VAL A CA 1
ATOM 741 C C . VAL A 1 99 ? -6.305 -4.680 -2.728 1.00 93.88 99 VAL A C 1
ATOM 743 O O . VAL A 1 99 ? -6.164 -5.348 -3.754 1.00 93.88 99 VAL A O 1
ATOM 746 N N . PHE A 1 100 ? -7.357 -3.900 -2.522 1.00 93.00 100 PHE A N 1
ATOM 747 C CA . PHE A 1 100 ? -8.359 -3.670 -3.546 1.00 93.00 100 PHE A CA 1
ATOM 748 C C . PHE A 1 100 ? -7.969 -2.509 -4.453 1.00 93.00 100 PHE A C 1
ATOM 750 O O . PHE A 1 100 ? -7.570 -1.452 -3.971 1.00 93.00 100 PHE A O 1
ATOM 757 N N . ALA A 1 101 ? -8.140 -2.699 -5.758 1.00 91.44 101 ALA A N 1
ATOM 758 C CA . ALA A 1 101 ? -8.006 -1.653 -6.762 1.00 91.44 101 ALA A CA 1
ATOM 759 C C . ALA A 1 101 ? -9.284 -0.781 -6.853 1.00 91.44 101 ALA A C 1
ATOM 761 O O . ALA A 1 101 ? -10.317 -1.144 -6.283 1.00 91.44 101 ALA A O 1
ATOM 762 N N . PRO A 1 102 ? -9.259 0.356 -7.585 1.00 89.56 102 PRO A N 1
ATOM 763 C CA . PRO A 1 102 ? -10.420 1.247 -7.710 1.00 89.56 102 PRO A CA 1
ATOM 764 C C . PRO A 1 102 ? -11.674 0.593 -8.301 1.00 89.56 102 PRO A C 1
ATOM 766 O O . PRO A 1 102 ? -12.788 1.032 -8.037 1.00 89.56 102 PRO A O 1
ATOM 769 N N . ASP A 1 103 ? -11.502 -0.457 -9.103 1.00 89.19 103 ASP A N 1
ATOM 770 C CA . ASP A 1 103 ? -12.592 -1.243 -9.688 1.00 89.19 103 ASP A CA 1
ATOM 771 C C . ASP A 1 103 ? -13.159 -2.309 -8.726 1.00 89.19 103 ASP A C 1
ATOM 773 O O . ASP A 1 103 ? -14.056 -3.064 -9.098 1.00 89.19 103 ASP A O 1
ATOM 777 N N . GLY A 1 104 ? -12.654 -2.377 -7.488 1.00 89.06 104 GLY A N 1
ATOM 778 C CA . GLY A 1 104 ? -13.060 -3.347 -6.474 1.00 89.06 104 GLY A CA 1
ATOM 779 C C . GLY A 1 104 ? -12.450 -4.738 -6.654 1.00 89.06 104 GLY A C 1
ATOM 780 O O . GLY A 1 104 ? -12.815 -5.659 -5.922 1.00 89.06 104 GLY A O 1
ATOM 781 N N . THR A 1 105 ? -11.522 -4.921 -7.597 1.00 90.31 105 THR A N 1
ATOM 782 C CA . THR A 1 105 ? -10.795 -6.186 -7.750 1.00 90.31 105 THR A CA 1
ATOM 783 C C . THR A 1 105 ? -9.747 -6.346 -6.651 1.00 90.31 105 THR A C 1
ATOM 785 O O . THR A 1 105 ? -9.056 -5.396 -6.283 1.00 90.31 105 THR A O 1
ATOM 788 N N . LEU A 1 106 ? -9.631 -7.557 -6.100 1.00 91.81 106 LEU A N 1
ATOM 789 C CA . LEU A 1 106 ? -8.604 -7.887 -5.113 1.00 91.81 106 LEU A CA 1
ATOM 790 C C . LEU A 1 106 ? -7.307 -8.291 -5.826 1.00 91.81 106 LEU A C 1
ATOM 792 O O . LEU A 1 106 ? -7.258 -9.319 -6.505 1.00 91.81 106 LEU A O 1
ATOM 796 N N . GLN A 1 107 ? -6.235 -7.529 -5.618 1.00 92.50 107 GLN A N 1
ATOM 797 C CA . GLN A 1 107 ? -4.900 -7.854 -6.115 1.00 92.50 107 GLN A CA 1
ATOM 798 C C . GLN A 1 107 ? -4.255 -8.934 -5.234 1.00 92.50 107 GLN A C 1
ATOM 800 O O . GLN A 1 107 ? -3.458 -8.646 -4.349 1.00 92.50 107 GLN A O 1
ATOM 805 N N . ALA A 1 108 ? -4.619 -10.195 -5.471 1.00 90.12 108 ALA A N 1
ATOM 806 C CA . ALA A 1 108 ? -4.101 -11.353 -4.734 1.00 90.12 108 ALA A CA 1
ATOM 807 C C . ALA A 1 108 ? -2.936 -12.076 -5.437 1.00 90.12 108 ALA A C 1
ATOM 809 O O . ALA A 1 108 ? -2.343 -12.986 -4.864 1.00 90.12 108 ALA A O 1
ATOM 810 N N . THR A 1 109 ? -2.614 -11.705 -6.680 1.00 90.31 109 THR A N 1
ATOM 811 C CA . THR A 1 109 ? -1.509 -12.299 -7.451 1.00 90.31 109 THR A CA 1
ATOM 812 C C . THR A 1 109 ? -0.317 -11.340 -7.480 1.00 90.31 109 THR A C 1
ATOM 814 O O . THR A 1 109 ? -0.524 -10.171 -7.820 1.00 90.31 109 THR A O 1
ATOM 817 N N . PRO A 1 110 ? 0.908 -11.794 -7.147 1.00 92.00 110 PRO A N 1
ATOM 818 C CA . PRO A 1 110 ? 2.104 -10.957 -7.213 1.00 92.00 110 PRO A CA 1
ATOM 819 C C . PRO A 1 110 ? 2.301 -10.345 -8.602 1.00 92.00 110 PRO A C 1
ATOM 821 O O . PRO A 1 110 ? 2.099 -11.013 -9.616 1.00 92.00 110 PRO A O 1
ATOM 824 N N . GLY A 1 111 ? 2.720 -9.082 -8.646 1.00 91.56 111 GLY A N 1
ATOM 825 C CA . GLY A 1 111 ? 2.918 -8.342 -9.891 1.00 91.56 111 GLY A CA 1
ATOM 826 C C . GLY A 1 111 ? 2.159 -7.020 -9.950 1.00 91.56 111 GLY A C 1
ATOM 827 O O . GLY A 1 111 ? 1.606 -6.543 -8.957 1.00 91.56 111 GLY A O 1
ATOM 828 N N . TYR A 1 112 ? 2.214 -6.379 -11.119 1.00 91.25 112 TYR A N 1
ATOM 829 C CA . TYR A 1 112 ? 1.672 -5.040 -11.344 1.00 91.25 112 TYR A CA 1
ATOM 830 C C . TYR A 1 112 ? 0.185 -5.091 -11.701 1.00 91.25 112 TYR A C 1
ATOM 832 O O . TYR A 1 112 ? -0.216 -5.846 -12.587 1.00 91.25 112 TYR A O 1
ATOM 840 N N . HIS A 1 113 ? -0.619 -4.248 -11.052 1.00 91.06 113 HIS A N 1
ATOM 841 C CA . HIS A 1 113 ? -2.038 -4.081 -11.348 1.00 91.06 113 HIS A CA 1
ATOM 842 C C . HIS A 1 113 ? -2.300 -2.737 -12.046 1.00 91.06 113 HIS A C 1
ATOM 844 O O . HIS A 1 113 ? -2.181 -1.692 -11.397 1.00 91.06 113 HIS A O 1
ATOM 850 N N . PRO A 1 114 ? -2.694 -2.723 -13.336 1.00 87.75 114 PRO A N 1
ATOM 851 C CA . PRO A 1 114 ? -2.833 -1.487 -14.110 1.00 87.75 114 PRO A CA 1
ATOM 852 C C . PRO A 1 114 ? -3.884 -0.515 -13.571 1.00 87.75 114 PRO A C 1
ATOM 854 O O . PRO A 1 114 ? -3.614 0.680 -13.464 1.00 87.75 114 PRO A O 1
ATOM 857 N N . ALA A 1 115 ? -5.066 -1.010 -13.184 1.00 86.12 115 ALA A N 1
ATOM 858 C CA . ALA A 1 115 ? -6.150 -0.147 -12.702 1.00 86.12 115 ALA A CA 1
ATOM 859 C C . ALA A 1 115 ? -5.805 0.517 -11.360 1.00 86.12 115 ALA A C 1
ATOM 861 O O . ALA A 1 115 ? -6.139 1.677 -11.127 1.00 86.12 115 ALA A O 1
ATOM 862 N N . GLY A 1 116 ? -5.087 -0.209 -10.496 1.00 85.88 116 GLY A N 1
ATOM 863 C CA . GLY A 1 116 ? -4.639 0.284 -9.192 1.00 85.88 116 GLY A CA 1
ATOM 864 C C . GLY A 1 116 ? -3.291 1.000 -9.231 1.00 85.88 116 GLY A C 1
ATOM 865 O O . GLY A 1 116 ? -2.889 1.572 -8.221 1.00 85.88 116 GLY A O 1
ATOM 866 N N . 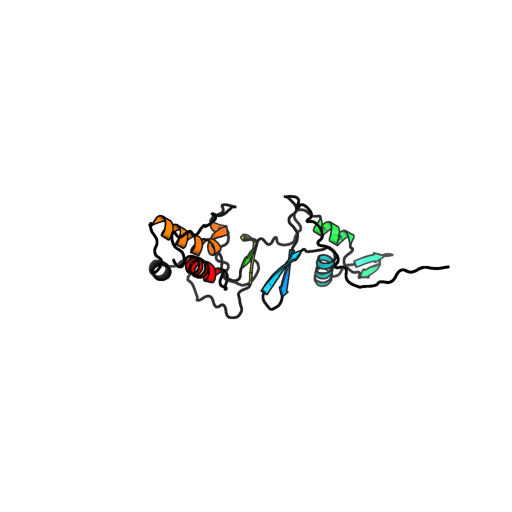ARG A 1 117 ? -2.565 0.947 -10.359 1.00 89.81 117 ARG A N 1
ATOM 867 C CA . ARG A 1 117 ? -1.170 1.408 -10.484 1.00 89.81 117 ARG A CA 1
ATOM 868 C C . ARG A 1 117 ? -0.303 0.931 -9.312 1.00 89.81 117 ARG A C 1
ATOM 870 O O . ARG A 1 117 ? 0.496 1.691 -8.772 1.00 89.81 117 ARG A O 1
ATOM 877 N N . THR A 1 118 ? -0.507 -0.311 -8.880 1.00 91.62 118 THR A N 1
ATOM 878 C CA . THR A 1 118 ? 0.074 -0.859 -7.647 1.00 91.62 118 THR A CA 1
ATOM 879 C C . THR A 1 118 ? 0.878 -2.112 -7.963 1.00 91.62 118 THR A C 1
ATOM 881 O O . THR A 1 118 ? 0.423 -2.973 -8.718 1.00 91.62 118 THR A O 1
ATOM 884 N N . LEU A 1 119 ? 2.077 -2.225 -7.387 1.00 92.44 119 LEU A N 1
ATOM 885 C CA . LEU A 1 119 ? 2.871 -3.451 -7.441 1.00 92.44 119 LEU A CA 1
ATOM 886 C C . LEU A 1 119 ? 2.683 -4.244 -6.146 1.00 92.44 119 LEU A C 1
ATOM 888 O O . LEU A 1 119 ? 3.028 -3.751 -5.076 1.00 92.44 119 LEU A O 1
ATOM 892 N N . PHE A 1 120 ? 2.189 -5.475 -6.257 1.00 92.50 120 PHE A N 1
ATOM 893 C CA . PHE A 1 120 ? 2.123 -6.410 -5.138 1.00 92.50 120 PHE A CA 1
ATOM 894 C C . PHE A 1 120 ? 3.378 -7.288 -5.114 1.00 92.50 120 PHE A C 1
ATOM 896 O O . PHE A 1 120 ? 3.609 -8.074 -6.037 1.00 92.50 120 PHE A O 1
ATOM 903 N N . VAL A 1 121 ? 4.180 -7.133 -4.059 1.00 91.44 121 VAL A N 1
ATOM 904 C CA . VAL A 1 121 ? 5.392 -7.912 -3.778 1.00 91.44 121 VAL A CA 1
ATOM 905 C C . VAL A 1 121 ? 5.224 -8.530 -2.390 1.00 91.44 121 VAL A C 1
ATOM 907 O O . VAL A 1 121 ? 5.546 -7.868 -1.407 1.00 91.44 121 VAL A O 1
ATOM 910 N N . PRO A 1 122 ? 4.654 -9.742 -2.273 1.00 88.94 122 PRO A N 1
ATOM 911 C CA . PRO A 1 122 ? 4.435 -10.354 -0.968 1.00 88.94 122 PRO A CA 1
ATOM 912 C C . PRO A 1 122 ? 5.752 -10.574 -0.223 1.00 88.94 122 PRO A C 1
ATOM 914 O O . PRO A 1 122 ? 6.767 -10.905 -0.837 1.00 88.94 122 PRO A O 1
ATOM 917 N N . CYS A 1 123 ? 5.709 -10.453 1.104 1.00 82.94 123 CYS A N 1
ATOM 918 C CA . CYS A 1 123 ? 6.812 -10.883 1.957 1.00 82.94 123 CYS A CA 1
ATOM 919 C C . CYS A 1 123 ? 7.056 -12.393 1.830 1.00 82.94 123 CYS A C 1
ATOM 921 O O . CYS A 1 123 ? 6.131 -13.173 1.577 1.00 82.94 123 CYS A O 1
ATOM 923 N N . ASP A 1 124 ? 8.297 -12.812 2.078 1.00 80.88 124 ASP A N 1
ATOM 924 C CA . ASP A 1 124 ? 8.663 -14.226 2.096 1.00 80.88 124 ASP A CA 1
ATOM 925 C C . ASP A 1 124 ? 7.776 -15.011 3.075 1.00 80.88 124 ASP A C 1
ATOM 927 O O . ASP A 1 124 ? 7.630 -14.652 4.245 1.00 80.88 124 ASP A O 1
ATOM 931 N N . GLY A 1 125 ? 7.172 -16.096 2.586 1.00 81.88 125 GLY A N 1
ATOM 932 C CA . GLY A 1 125 ? 6.277 -16.947 3.375 1.00 81.88 125 GLY A CA 1
ATOM 933 C C . GLY A 1 125 ? 4.849 -16.418 3.544 1.00 81.88 125 GLY A C 1
ATOM 934 O O . GLY A 1 125 ? 4.073 -17.031 4.274 1.00 81.88 125 GLY A O 1
ATOM 935 N N . PHE A 1 126 ? 4.470 -15.317 2.884 1.00 85.00 126 PHE A N 1
ATOM 936 C CA . PHE A 1 126 ? 3.073 -14.888 2.850 1.00 85.00 126 PHE A CA 1
ATOM 937 C C . PHE A 1 126 ? 2.223 -15.867 2.029 1.00 85.00 126 PHE A C 1
ATOM 939 O O . PHE A 1 126 ? 2.428 -16.039 0.826 1.00 85.00 126 PHE A O 1
ATOM 946 N N . GLU A 1 127 ? 1.217 -16.454 2.671 1.00 85.06 127 GLU A N 1
ATOM 947 C CA . GLU A 1 127 ? 0.210 -17.287 2.022 1.00 85.06 127 GLU A CA 1
ATOM 948 C C . GLU A 1 127 ? -1.177 -16.690 2.248 1.00 85.06 127 GLU A C 1
ATOM 950 O O . GLU A 1 127 ? -1.631 -16.530 3.383 1.00 85.06 127 GLU A O 1
ATOM 955 N N . LEU A 1 128 ? -1.874 -16.376 1.153 1.00 83.75 128 LEU A N 1
ATOM 956 C CA . LEU A 1 128 ? -3.277 -15.992 1.220 1.00 83.75 128 LEU A CA 1
ATOM 957 C C . LEU A 1 128 ? -4.136 -17.266 1.185 1.00 83.75 128 LEU A C 1
ATOM 959 O O . LEU A 1 128 ? -4.144 -17.954 0.159 1.00 83.75 128 LEU A O 1
ATOM 963 N N . PRO A 1 129 ? -4.885 -17.594 2.254 1.00 82.00 129 PRO A N 1
ATOM 964 C CA . PRO A 1 129 ? -5.823 -18.705 2.205 1.00 82.00 129 PRO A CA 1
ATOM 965 C C . PRO A 1 129 ? -6.881 -18.461 1.125 1.00 82.00 129 PRO A C 1
ATOM 967 O O . PRO A 1 129 ? -7.275 -17.323 0.865 1.00 82.00 129 PRO A O 1
ATOM 970 N N . GLY A 1 130 ? -7.363 -19.542 0.506 1.00 80.62 130 GLY A N 1
ATOM 971 C CA . GLY A 1 130 ? -8.380 -19.465 -0.540 1.00 80.62 130 GLY A CA 1
ATOM 972 C C . GLY A 1 130 ? -9.638 -18.751 -0.047 1.00 80.62 130 GLY A C 1
ATOM 973 O O . GLY A 1 130 ? -10.407 -19.309 0.735 1.00 80.62 130 GLY A O 1
ATOM 974 N N . LEU A 1 131 ? -9.848 -17.521 -0.514 1.00 76.38 131 LEU A N 1
ATOM 975 C CA . LEU A 1 131 ? -11.033 -16.727 -0.218 1.00 76.38 1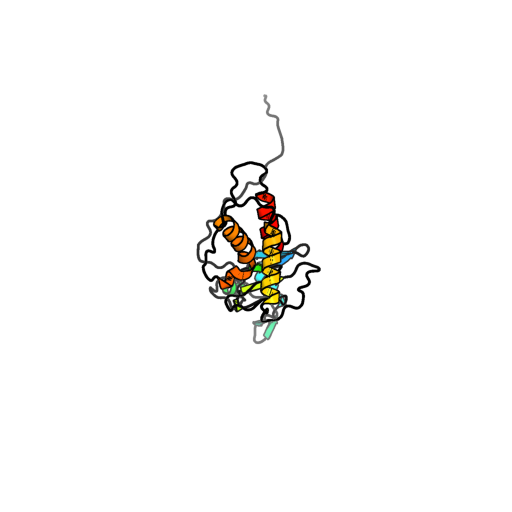31 LEU A CA 1
ATOM 976 C C . LEU A 1 131 ? -12.011 -16.831 -1.398 1.00 76.38 131 LEU A C 1
ATOM 978 O O . LEU A 1 131 ? -11.598 -16.643 -2.546 1.00 76.38 131 LEU A O 1
ATOM 982 N N . PRO A 1 132 ? -13.306 -17.108 -1.164 1.00 83.75 132 PRO A N 1
ATOM 983 C CA . PRO A 1 132 ? -14.289 -17.036 -2.232 1.00 83.75 132 PRO A CA 1
ATOM 984 C C . PRO A 1 132 ? -14.374 -15.600 -2.778 1.00 83.75 132 PRO A C 1
ATOM 986 O O . PRO A 1 132 ? -14.347 -14.653 -1.990 1.00 83.75 132 PRO A O 1
ATOM 989 N N . PRO A 1 133 ? -14.567 -15.416 -4.098 1.00 79.56 133 PRO A N 1
ATOM 990 C CA . PRO A 1 133 ? -14.675 -14.085 -4.707 1.00 79.56 133 PRO A CA 1
ATOM 991 C C . PRO A 1 133 ? -15.849 -13.273 -4.141 1.00 79.56 133 PRO A C 1
ATOM 993 O O . PRO A 1 133 ? -15.822 -12.045 -4.134 1.00 79.56 133 PRO A O 1
ATOM 996 N N . HIS A 1 134 ? -16.868 -13.964 -3.623 1.00 85.88 134 HIS A N 1
ATOM 997 C CA . HIS A 1 134 ? -18.009 -13.371 -2.938 1.00 85.88 134 HIS A CA 1
ATOM 998 C C . HIS A 1 134 ? -18.177 -14.027 -1.559 1.00 85.88 134 HIS A C 1
ATOM 1000 O O . HIS A 1 134 ? -18.769 -15.107 -1.454 1.00 85.88 134 HIS A O 1
ATOM 1006 N N . PRO A 1 135 ? -17.640 -13.411 -0.490 1.00 89.00 135 PRO A N 1
ATOM 1007 C CA . PRO A 1 135 ? -17.783 -13.923 0.866 1.00 89.00 135 PRO A CA 1
ATOM 1008 C C . PRO A 1 135 ? -19.256 -13.994 1.292 1.00 89.00 135 PRO A C 1
ATOM 1010 O O . PRO A 1 135 ? -19.961 -12.989 1.324 1.00 89.00 135 PRO A O 1
ATOM 1013 N N . GLY A 1 136 ? -19.732 -15.196 1.632 1.00 93.12 136 GLY A N 1
ATOM 1014 C CA . GLY A 1 136 ? -21.066 -15.381 2.213 1.00 93.12 136 GLY A CA 1
ATOM 1015 C C . GLY A 1 136 ? -21.212 -14.817 3.642 1.00 93.12 136 GLY A C 1
ATOM 1016 O O . GLY A 1 136 ? -20.212 -14.481 4.283 1.00 93.12 136 GLY A O 1
ATOM 1017 N N . PRO A 1 137 ? -22.441 -14.789 4.198 1.00 94.75 137 PRO A N 1
ATOM 1018 C CA . PRO A 1 137 ? -22.730 -14.188 5.506 1.00 94.75 137 PRO A CA 1
ATOM 1019 C C . PRO A 1 137 ? -21.878 -14.723 6.666 1.00 94.75 137 PRO A C 1
ATOM 1021 O O . PRO A 1 137 ? -21.476 -13.955 7.534 1.00 94.75 137 PRO A O 1
ATOM 1024 N N . GLY A 1 138 ? -21.551 -16.020 6.664 1.00 94.38 138 GLY A N 1
ATOM 1025 C CA . GLY A 1 138 ? -20.702 -16.629 7.695 1.00 94.38 138 GLY A CA 1
ATOM 1026 C C . GLY A 1 138 ? -19.259 -16.108 7.690 1.00 94.38 138 GLY A C 1
ATOM 1027 O O . GLY A 1 138 ? -18.679 -15.915 8.754 1.00 94.38 138 GLY A O 1
ATOM 1028 N N . HIS A 1 139 ? -18.695 -15.810 6.513 1.00 92.00 139 HIS A N 1
ATOM 1029 C CA . HIS A 1 139 ? -17.364 -15.200 6.413 1.00 92.00 139 HIS A CA 1
ATOM 1030 C C . HIS A 1 139 ? -17.372 -13.772 6.957 1.00 92.00 139 HIS A C 1
ATOM 1032 O O . HIS A 1 139 ? -16.469 -13.391 7.694 1.00 92.00 139 HIS A O 1
ATOM 1038 N N . ILE A 1 140 ? -18.418 -13.004 6.631 1.00 92.56 140 ILE A N 1
ATOM 1039 C CA . ILE A 1 140 ? -18.591 -11.630 7.115 1.00 92.56 140 ILE A CA 1
ATOM 1040 C C . ILE A 1 140 ? -18.729 -11.624 8.639 1.00 92.56 140 ILE A C 1
ATOM 1042 O O . ILE A 1 140 ? -18.070 -10.836 9.311 1.00 92.56 140 ILE A O 1
ATOM 1046 N N . GLN A 1 141 ? -19.550 -12.519 9.192 1.00 95.69 141 GLN A N 1
ATOM 1047 C CA . GLN A 1 141 ? -19.733 -12.637 10.635 1.00 95.69 141 GLN A CA 1
ATOM 1048 C C . GLN A 1 141 ? -18.415 -12.981 11.343 1.00 95.69 141 GLN A C 1
ATOM 1050 O O . GLN A 1 141 ? -18.037 -12.294 12.287 1.00 95.69 141 GLN A O 1
ATOM 1055 N N . ARG A 1 142 ? -17.663 -13.961 10.827 1.00 93.56 142 ARG A N 1
ATOM 1056 C CA . ARG A 1 142 ? -16.356 -14.333 11.382 1.00 93.56 142 ARG A CA 1
ATOM 1057 C C . ARG A 1 142 ? -15.338 -13.191 11.307 1.00 93.56 142 ARG A C 1
ATOM 1059 O O . ARG A 1 142 ? -14.595 -12.981 12.256 1.00 93.56 142 ARG A O 1
ATOM 1066 N N . ALA A 1 143 ? -15.309 -12.439 10.205 1.00 92.19 143 ALA A N 1
ATOM 1067 C CA . ALA A 1 143 ? -14.430 -11.278 10.069 1.00 92.19 143 ALA A CA 1
ATOM 1068 C C . ALA A 1 143 ? -14.765 -10.180 11.095 1.00 92.19 143 ALA A C 1
ATOM 1070 O O . ALA A 1 143 ? -13.862 -9.568 11.660 1.00 92.19 143 ALA A O 1
ATOM 1071 N N . ARG A 1 144 ? -16.057 -9.958 11.374 1.00 94.25 144 ARG A N 1
ATOM 1072 C CA . ARG A 1 144 ? -16.502 -9.015 12.411 1.00 94.25 144 ARG A CA 1
ATOM 1073 C C . ARG A 1 144 ? -16.080 -9.462 13.804 1.00 94.25 144 ARG A C 1
ATOM 1075 O O . ARG A 1 144 ? -15.536 -8.651 14.535 1.00 94.25 144 ARG A O 1
ATOM 1082 N N . GLU A 1 145 ? -16.279 -10.736 14.133 1.00 96.06 145 GLU A N 1
ATOM 1083 C CA . GLU A 1 145 ? -15.863 -11.311 15.420 1.00 96.06 145 GLU A CA 1
ATOM 1084 C C . GLU A 1 145 ? -14.359 -11.149 15.651 1.00 96.06 145 GLU A C 1
ATOM 1086 O O . GLU A 1 145 ? -13.958 -10.737 16.732 1.00 96.06 145 GLU A O 1
ATOM 1091 N N . TRP A 1 146 ? -13.539 -11.371 14.620 1.00 94.38 146 TRP A N 1
ATOM 1092 C CA . TRP A 1 146 ? -12.091 -11.157 14.688 1.00 94.38 146 TRP A CA 1
ATOM 1093 C C . TRP A 1 146 ? -11.713 -9.703 14.974 1.00 94.38 146 TRP A C 1
ATOM 1095 O O . TRP A 1 146 ? -10.857 -9.441 15.814 1.00 94.38 146 TRP A O 1
ATOM 1105 N N . ILE A 1 147 ? -12.344 -8.746 14.289 1.00 93.94 147 ILE A N 1
A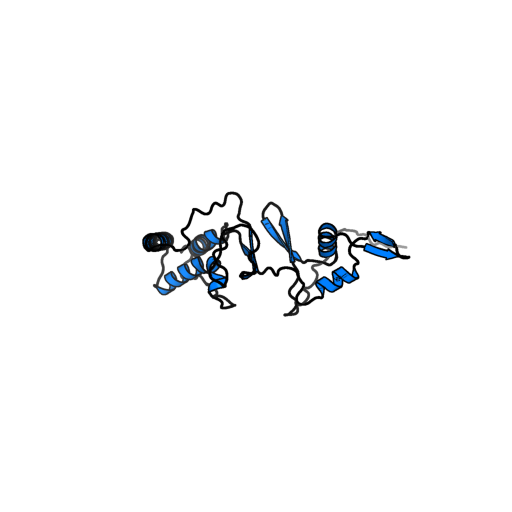TOM 1106 C CA . ILE A 1 147 ? -12.106 -7.316 14.535 1.00 93.94 147 ILE A CA 1
ATOM 1107 C C . ILE A 1 147 ? -12.597 -6.928 15.935 1.00 93.94 147 ILE A C 1
ATOM 1109 O O . ILE A 1 147 ? -11.961 -6.127 16.618 1.00 93.94 147 ILE A O 1
ATOM 1113 N N . ASP A 1 148 ? -13.724 -7.489 16.371 1.00 93.50 148 ASP A N 1
ATOM 1114 C CA . ASP A 1 148 ? -14.289 -7.218 17.685 1.00 93.50 148 ASP A CA 1
ATOM 1115 C C . ASP A 1 148 ? -13.390 -7.762 18.808 1.00 93.50 148 ASP A C 1
ATOM 1117 O O . ASP A 1 148 ? -13.168 -7.050 19.786 1.00 93.50 148 ASP A O 1
ATOM 1121 N N . GLU A 1 149 ? -12.830 -8.962 18.634 1.00 94.75 149 GLU A N 1
ATOM 1122 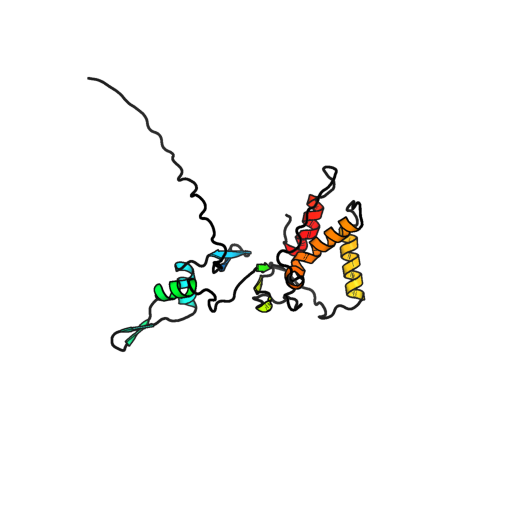C CA . GLU A 1 149 ? -11.845 -9.582 19.528 1.00 94.75 149 GLU A CA 1
ATOM 1123 C C . GLU A 1 149 ? -10.545 -8.771 19.581 1.00 94.75 149 GLU A C 1
ATOM 1125 O O . GLU A 1 149 ? -10.079 -8.434 20.667 1.00 94.75 149 GLU A O 1
ATOM 1130 N N . LEU A 1 150 ? -10.012 -8.368 18.421 1.00 93.31 150 LEU A N 1
ATOM 1131 C CA . LEU A 1 150 ? -8.798 -7.549 18.309 1.00 93.31 150 LEU A CA 1
ATOM 1132 C C . LEU A 1 150 ? -8.887 -6.245 19.116 1.00 93.31 150 LEU A C 1
ATOM 1134 O O . LEU A 1 150 ? -7.885 -5.740 19.619 1.00 93.31 150 LEU A O 1
ATOM 1138 N N . LEU A 1 151 ? -10.092 -5.680 19.206 1.00 93.94 151 LEU A N 1
ATOM 1139 C CA . LEU A 1 151 ? -10.356 -4.381 19.815 1.00 93.94 151 LEU A CA 1
ATOM 1140 C C . LEU A 1 151 ? -10.927 -4.464 21.239 1.00 93.94 151 LEU A C 1
ATOM 1142 O O . LEU A 1 151 ? -11.163 -3.415 21.841 1.00 93.94 151 LEU A O 1
ATOM 1146 N N . ALA A 1 152 ? -11.169 -5.665 21.770 1.00 91.62 152 ALA A N 1
ATOM 1147 C CA . ALA A 1 152 ? -11.941 -5.871 22.996 1.00 91.62 152 ALA A CA 1
ATOM 1148 C C . ALA A 1 152 ? -11.297 -5.250 24.249 1.00 91.62 152 ALA A C 1
ATOM 1150 O O . ALA A 1 152 ? -12.007 -4.692 25.085 1.00 91.62 152 ALA A O 1
ATOM 1151 N N . ASP A 1 153 ? -9.967 -5.303 24.356 1.00 89.69 153 ASP A N 1
ATOM 1152 C CA . ASP A 1 153 ? -9.226 -4.862 25.548 1.00 89.69 153 ASP A CA 1
ATOM 1153 C C . ASP A 1 153 ? -8.865 -3.365 25.542 1.00 89.69 153 ASP A C 1
ATOM 1155 O O . ASP A 1 153 ? -8.290 -2.850 26.507 1.00 89.69 153 ASP A O 1
ATOM 1159 N N . PHE A 1 154 ? -9.193 -2.633 24.471 1.00 90.56 154 PHE A N 1
ATOM 1160 C CA . PHE A 1 154 ? -8.875 -1.210 24.373 1.00 90.56 154 PHE A CA 1
ATOM 1161 C C . PHE A 1 154 ? -9.977 -0.335 24.995 1.00 90.56 154 PHE A C 1
ATOM 1163 O O . PHE A 1 154 ? -11.160 -0.505 24.688 1.00 90.56 154 PHE A O 1
ATOM 1170 N N . PRO A 1 155 ? -9.617 0.656 25.833 1.00 89.44 155 PRO A N 1
ATOM 1171 C CA . PRO A 1 155 ? -10.577 1.460 26.586 1.00 89.44 155 PRO A CA 1
ATOM 1172 C C . PRO A 1 155 ? -11.185 2.589 25.732 1.00 89.44 155 PRO A C 1
ATOM 1174 O O . PRO A 1 155 ? -10.953 3.771 25.989 1.00 89.44 155 PRO A O 1
ATOM 1177 N N . PHE A 1 156 ? -11.954 2.243 24.699 1.00 90.44 156 PHE A N 1
ATOM 1178 C CA . PHE A 1 156 ? -12.661 3.227 23.874 1.00 90.44 156 PHE A CA 1
ATOM 1179 C C . PHE A 1 156 ? -13.745 3.956 24.682 1.00 90.44 156 PHE A C 1
ATOM 1181 O O . PHE A 1 156 ? -14.553 3.328 25.365 1.00 90.44 156 PHE A O 1
ATOM 1188 N N . VAL A 1 157 ? -13.782 5.288 24.583 1.00 89.25 157 VAL A N 1
ATOM 1189 C CA . VAL A 1 157 ? -14.738 6.132 25.324 1.00 89.25 157 VAL A CA 1
ATOM 1190 C C . VAL A 1 157 ? -16.098 6.153 24.631 1.00 89.25 157 VAL A C 1
ATOM 1192 O O . VAL A 1 157 ? -17.141 6.180 25.285 1.00 89.25 157 VAL A O 1
ATOM 1195 N N . SER A 1 158 ? -16.097 6.130 23.300 1.00 91.31 158 SER A N 1
ATOM 1196 C CA . SER A 1 158 ? -17.296 6.210 22.478 1.00 91.31 158 SER A CA 1
ATOM 1197 C C . SER A 1 158 ? -17.299 5.183 21.346 1.00 91.31 158 SER A C 1
ATOM 1199 O O . SER A 1 158 ? -16.270 4.652 20.923 1.00 91.31 158 SER A O 1
ATOM 1201 N N . GLN A 1 159 ? -18.488 4.947 20.787 1.00 93.19 159 GLN A N 1
ATOM 1202 C CA . GLN A 1 159 ? -18.636 4.154 19.566 1.00 93.19 159 GLN A CA 1
ATOM 1203 C C . GLN A 1 159 ? -17.894 4.786 18.375 1.00 93.19 159 GLN A C 1
ATOM 1205 O O . GLN A 1 159 ? -17.441 4.059 17.492 1.00 93.19 159 GLN A O 1
ATOM 1210 N N . ALA A 1 160 ? -17.753 6.117 18.351 1.00 93.88 160 ALA A N 1
ATOM 1211 C CA . ALA A 1 160 ? -17.025 6.822 17.303 1.00 93.88 160 ALA A CA 1
ATOM 1212 C C . ALA A 1 160 ? -15.529 6.480 17.339 1.00 93.88 160 ALA A C 1
ATOM 1214 O O . ALA A 1 160 ? -14.959 6.173 16.294 1.00 93.88 160 ALA A O 1
ATOM 1215 N N . ASP A 1 161 ? -14.919 6.425 18.527 1.00 92.62 161 ASP A N 1
ATOM 1216 C CA . ASP A 1 161 ? -13.501 6.060 18.681 1.00 92.62 161 ASP A CA 1
ATOM 1217 C C . ASP A 1 161 ? -13.238 4.652 18.134 1.00 92.62 161 ASP A C 1
ATOM 1219 O O . ASP A 1 161 ? -12.311 4.424 17.354 1.00 92.62 161 ASP A O 1
ATOM 1223 N N . ARG A 1 162 ? -14.129 3.711 18.469 1.00 93.44 162 ARG A N 1
ATOM 1224 C CA . ARG A 1 162 ? -14.079 2.341 17.954 1.00 93.44 162 ARG A CA 1
ATOM 1225 C C . ARG A 1 162 ? -14.267 2.290 16.436 1.00 93.44 162 ARG A C 1
ATOM 1227 O O . ARG A 1 162 ? -13.552 1.563 15.754 1.00 93.44 162 ARG A O 1
ATOM 1234 N N . ALA A 1 163 ? -15.210 3.056 15.891 1.00 94.50 163 ALA A N 1
ATOM 1235 C CA . ALA A 1 163 ? -15.437 3.123 14.448 1.00 94.50 163 ALA A CA 1
ATOM 1236 C C . ALA A 1 163 ? -14.215 3.686 13.703 1.00 94.50 163 ALA A C 1
ATOM 1238 O O . ALA A 1 163 ? -13.857 3.171 12.646 1.00 94.50 163 ALA A O 1
ATOM 1239 N N . HIS A 1 164 ? -13.532 4.684 14.270 1.00 94.38 164 HIS A N 1
ATOM 1240 C CA . HIS A 1 164 ? -12.291 5.221 13.713 1.00 94.38 164 HIS A CA 1
ATOM 1241 C C . HIS A 1 164 ? -11.128 4.226 13.776 1.00 94.38 164 HIS A C 1
ATOM 1243 O O . HIS A 1 164 ? -10.337 4.187 12.833 1.00 94.38 164 HIS A O 1
ATOM 1249 N N . ALA A 1 165 ? -11.047 3.398 14.822 1.00 95.06 165 ALA A N 1
ATOM 1250 C CA . ALA A 1 165 ? -10.077 2.305 14.895 1.00 95.06 165 ALA A CA 1
ATOM 1251 C C . ALA A 1 165 ? -10.310 1.265 13.784 1.00 95.06 165 ALA A C 1
ATOM 1253 O O . ALA A 1 165 ? -9.376 0.899 13.074 1.00 95.06 165 ALA A O 1
ATOM 1254 N N . VAL A 1 166 ? -11.565 0.854 13.563 1.00 95.56 166 VAL A N 1
ATOM 1255 C CA . VAL A 1 166 ? -11.922 -0.052 12.455 1.00 95.56 166 VAL A CA 1
ATOM 1256 C C . VAL A 1 166 ? -11.650 0.596 11.095 1.00 95.56 166 VAL A C 1
ATOM 1258 O O . VAL A 1 166 ? -11.141 -0.058 10.189 1.00 95.56 166 VAL A O 1
ATOM 1261 N N . ALA A 1 167 ? -11.943 1.887 10.938 1.00 94.50 167 ALA A N 1
ATOM 1262 C CA . ALA A 1 167 ? -11.631 2.607 9.709 1.00 94.50 167 ALA A CA 1
ATOM 1263 C C . ALA A 1 167 ? -10.117 2.626 9.438 1.00 94.50 167 ALA A C 1
ATOM 1265 O O . ALA A 1 167 ? -9.715 2.326 8.318 1.00 94.50 167 ALA A O 1
ATOM 1266 N N . LEU A 1 168 ? -9.284 2.889 10.455 1.00 94.69 168 LEU A N 1
ATOM 1267 C CA . LEU A 1 168 ? -7.822 2.833 10.339 1.00 94.69 168 LEU A CA 1
ATOM 1268 C C . LEU A 1 168 ? -7.334 1.430 9.951 1.00 94.69 168 LEU A C 1
ATOM 1270 O O . LEU A 1 168 ? -6.456 1.310 9.103 1.00 94.69 168 LEU A O 1
ATOM 1274 N N . PHE A 1 169 ? -7.923 0.383 10.531 1.00 95.19 169 PHE A N 1
ATOM 1275 C CA . PHE A 1 169 ? -7.595 -1.009 10.218 1.00 95.19 169 PHE A CA 1
ATOM 1276 C C . PHE A 1 169 ? -7.849 -1.358 8.746 1.00 95.19 169 PHE A C 1
ATOM 1278 O O . PHE A 1 169 ? -7.023 -1.983 8.088 1.00 95.19 169 PHE A O 1
ATOM 1285 N N . VAL A 1 170 ? -9.011 -0.962 8.219 1.00 94.00 170 VAL A N 1
ATOM 1286 C CA . VAL A 1 170 ? -9.468 -1.376 6.884 1.00 94.00 170 VAL A CA 1
ATOM 1287 C C . VAL A 1 170 ? -8.914 -0.469 5.780 1.00 94.00 170 VAL A C 1
ATOM 1289 O O . VAL A 1 170 ? -8.668 -0.937 4.666 1.00 94.00 170 VAL A O 1
ATOM 1292 N N . LEU A 1 171 ? -8.688 0.817 6.070 1.00 93.75 171 LEU A N 1
ATOM 1293 C CA . LEU A 1 171 ? -8.309 1.834 5.084 1.00 93.75 171 LEU A CA 1
ATOM 1294 C C . LEU A 1 171 ? -7.120 1.437 4.188 1.00 93.75 171 LEU A C 1
ATOM 1296 O O . LEU A 1 171 ? -7.244 1.615 2.977 1.00 93.75 171 LEU A O 1
ATOM 1300 N N . PRO A 1 172 ? -5.996 0.883 4.685 1.00 92.31 172 PRO A N 1
ATOM 1301 C CA . PRO A 1 172 ? -4.848 0.566 3.832 1.00 92.31 172 PRO A CA 1
ATOM 1302 C C . PRO A 1 172 ? -5.157 -0.428 2.701 1.00 92.31 172 PRO A C 1
ATOM 1304 O O . PRO A 1 172 ? -4.534 -0.354 1.633 1.00 92.31 172 PRO A O 1
ATOM 1307 N N . PHE A 1 173 ? -6.139 -1.308 2.927 1.00 93.19 173 PHE A N 1
ATOM 1308 C CA . PHE A 1 173 ? -6.587 -2.346 1.998 1.00 93.19 173 PHE A CA 1
ATOM 1309 C C . PHE A 1 173 ? -7.607 -1.839 0.979 1.00 93.19 173 PHE A C 1
ATOM 1311 O O . PHE A 1 173 ? -7.622 -2.315 -0.151 1.00 93.19 173 PHE A O 1
ATOM 1318 N N . VAL A 1 174 ? -8.455 -0.882 1.366 1.00 92.56 174 VAL A N 1
ATOM 1319 C CA . VAL A 1 174 ? -9.556 -0.365 0.527 1.00 92.56 174 VAL A CA 1
ATOM 1320 C C . VAL A 1 174 ? -9.333 1.069 0.050 1.00 92.56 174 VAL A C 1
ATOM 1322 O O . VAL A 1 174 ? -10.231 1.671 -0.533 1.00 92.56 174 VAL A O 1
ATOM 1325 N N . ARG A 1 175 ? -8.145 1.630 0.295 1.00 90.94 175 ARG A N 1
ATOM 1326 C CA . ARG A 1 175 ? -7.771 3.014 -0.031 1.00 90.94 175 ARG A CA 1
ATOM 1327 C C . ARG A 1 175 ? -8.191 3.425 -1.438 1.00 90.94 175 ARG A C 1
ATOM 1329 O O . ARG A 1 175 ? -8.759 4.498 -1.611 1.00 90.94 175 ARG A O 1
ATOM 1336 N N . ASP A 1 176 ? -7.948 2.557 -2.412 1.00 88.88 176 ASP A N 1
ATOM 1337 C CA . ASP A 1 176 ? -8.199 2.859 -3.817 1.00 88.88 176 ASP A CA 1
ATOM 1338 C C . ASP A 1 176 ? -9.695 2.756 -4.185 1.00 88.88 176 ASP A C 1
ATOM 1340 O O . ASP A 1 176 ? -10.140 3.457 -5.091 1.00 88.88 176 ASP A O 1
ATOM 1344 N N . ILE A 1 177 ? -10.493 1.976 -3.437 1.00 89.06 177 ILE A N 1
ATOM 1345 C CA . ILE A 1 177 ? -11.967 1.933 -3.558 1.00 89.06 177 ILE A CA 1
ATOM 1346 C C . ILE A 1 177 ? -12.596 3.232 -3.045 1.00 89.06 177 ILE A C 1
ATOM 1348 O O . ILE A 1 177 ? -13.564 3.723 -3.620 1.00 89.06 177 ILE A O 1
ATOM 1352 N N . VAL A 1 178 ? -12.076 3.783 -1.942 1.00 86.94 178 VAL A N 1
ATOM 1353 C CA . VAL A 1 178 ? -12.647 4.986 -1.310 1.00 86.94 178 VAL A CA 1
ATOM 1354 C C . VAL A 1 178 ? -12.632 6.180 -2.272 1.00 86.94 178 VAL A C 1
ATOM 1356 O O . VAL A 1 178 ? -13.500 7.045 -2.177 1.00 86.94 178 VAL A O 1
ATOM 1359 N N . GLY A 1 179 ? -11.679 6.231 -3.210 1.00 72.19 179 GLY A N 1
ATOM 1360 C CA . GLY A 1 179 ? -11.649 7.186 -4.327 1.00 72.19 179 GLY A CA 1
ATOM 1361 C C . GLY A 1 179 ? -11.393 8.651 -3.946 1.00 72.19 179 GLY A C 1
ATOM 1362 O O . GLY A 1 179 ? -11.053 9.454 -4.811 1.00 72.19 179 GLY A O 1
ATOM 1363 N N . ALA A 1 180 ? -11.517 9.009 -2.666 1.00 63.09 180 ALA A N 1
ATOM 1364 C CA . ALA A 1 180 ? -11.150 10.312 -2.135 1.00 63.09 180 ALA A CA 1
ATOM 1365 C C . ALA A 1 180 ? -9.633 10.369 -1.901 1.00 63.09 180 ALA A C 1
ATOM 1367 O O . ALA A 1 180 ? -9.115 9.745 -0.975 1.00 63.09 180 ALA A O 1
ATOM 1368 N N . ASP A 1 181 ? -8.931 11.123 -2.746 1.00 70.75 181 ASP A N 1
ATOM 1369 C CA . ASP A 1 181 ? -7.568 11.582 -2.481 1.00 70.75 181 ASP A CA 1
ATOM 1370 C C . ASP A 1 181 ? -7.638 13.067 -2.069 1.00 70.75 181 ASP A C 1
ATOM 1372 O O . ASP A 1 181 ? -8.088 13.890 -2.874 1.00 70.75 181 ASP A O 1
ATOM 1376 N N . PRO A 1 182 ? -7.274 13.434 -0.823 1.00 77.62 182 PRO A N 1
ATOM 1377 C CA . PRO A 1 182 ? -6.668 12.597 0.216 1.00 77.62 182 PRO A CA 1
ATOM 1378 C C . PRO A 1 182 ? -7.662 11.706 0.979 1.00 77.62 182 PRO A C 1
ATOM 1380 O O . PRO A 1 182 ? -8.801 12.090 1.248 1.00 77.62 182 PRO A O 1
ATOM 1383 N N . THR A 1 183 ? -7.184 10.534 1.411 1.00 84.56 183 THR A N 1
ATOM 1384 C CA . THR A 1 183 ? -7.901 9.673 2.365 1.00 84.56 183 THR A CA 1
ATOM 1385 C C . THR A 1 183 ? -7.906 10.278 3.773 1.00 84.56 183 THR A C 1
ATOM 1387 O O . THR A 1 183 ? -6.976 11.020 4.105 1.00 84.56 183 THR A O 1
ATOM 1390 N N . PRO A 1 184 ? -8.877 9.927 4.641 1.00 83.81 184 PRO A N 1
ATOM 1391 C CA . PRO A 1 184 ? -8.911 10.410 6.021 1.00 83.81 184 PRO A CA 1
ATOM 1392 C C . PRO A 1 184 ? -7.593 10.169 6.772 1.00 83.81 184 PRO A C 1
ATOM 1394 O O . PRO A 1 184 ? -7.025 9.078 6.723 1.00 83.81 184 PRO A O 1
ATOM 1397 N N . GLY A 1 185 ? -7.113 11.193 7.478 1.00 87.50 185 GLY A N 1
ATOM 1398 C CA . GLY A 1 185 ? -6.033 11.054 8.454 1.00 87.50 185 GLY A CA 1
ATOM 1399 C C . GLY A 1 185 ? -6.577 10.532 9.783 1.00 87.50 185 GLY A C 1
ATOM 1400 O O . GLY A 1 185 ? -7.672 10.916 10.195 1.00 87.50 185 GLY A O 1
ATOM 1401 N N . HIS A 1 186 ? -5.813 9.677 10.461 1.00 91.19 186 HIS A N 1
ATOM 1402 C CA . HIS A 1 186 ? -6.188 9.113 11.757 1.00 91.19 186 HIS A CA 1
ATOM 1403 C C . HIS A 1 186 ? -5.268 9.648 12.856 1.00 91.19 186 HIS A C 1
ATOM 1405 O O . HIS A 1 186 ? -4.047 9.641 12.707 1.00 91.19 186 HIS A O 1
ATOM 1411 N N . LEU A 1 187 ? -5.866 10.095 13.960 1.00 91.25 187 LEU A N 1
ATOM 1412 C CA . LEU A 1 187 ? -5.172 10.566 15.153 1.00 91.25 187 LEU A CA 1
ATOM 1413 C C . LEU A 1 187 ? -5.610 9.703 16.339 1.00 91.25 187 LEU A C 1
ATOM 1415 O O . LEU A 1 187 ? -6.803 9.583 16.606 1.00 91.25 187 LEU A O 1
ATOM 1419 N N . ILE A 1 188 ? -4.645 9.097 17.032 1.00 90.31 188 ILE A N 1
ATOM 1420 C CA . ILE A 1 188 ? -4.888 8.307 18.243 1.00 90.31 188 ILE A CA 1
ATOM 1421 C C . ILE A 1 188 ? -4.428 9.132 19.442 1.00 90.31 188 ILE A C 1
ATOM 1423 O O . ILE A 1 188 ? -3.231 9.332 19.654 1.00 90.31 188 ILE A O 1
ATOM 1427 N N . GLU A 1 189 ? -5.386 9.585 20.243 1.00 87.12 189 GLU A N 1
ATOM 1428 C CA . GLU A 1 189 ? -5.142 10.306 21.488 1.00 87.12 189 GLU A CA 1
ATOM 1429 C C . GLU A 1 189 ? -5.623 9.492 22.682 1.00 87.12 189 GLU A C 1
ATOM 1431 O O . GLU A 1 189 ? -6.557 8.699 22.592 1.00 87.12 189 GLU A O 1
ATOM 1436 N N . ALA A 1 190 ? -4.967 9.690 23.823 1.00 80.38 190 ALA A N 1
ATOM 1437 C CA . ALA A 1 190 ? -5.402 9.094 25.071 1.00 80.38 190 ALA A CA 1
ATOM 1438 C C . ALA A 1 190 ? -5.117 10.040 26.245 1.00 80.38 190 ALA A C 1
ATOM 1440 O O . ALA A 1 190 ? -4.047 10.656 26.280 1.00 80.38 190 ALA A O 1
ATOM 1441 N N . PRO A 1 191 ? -6.036 10.137 27.224 1.00 71.88 191 PRO A N 1
ATOM 1442 C CA . PRO A 1 191 ? -5.957 11.123 28.303 1.00 71.88 191 PRO A CA 1
ATOM 1443 C C . PRO A 1 191 ? -4.827 10.836 29.301 1.00 71.88 191 PRO A C 1
ATOM 1445 O O . PRO A 1 191 ? -4.334 11.749 29.959 1.00 71.88 191 PRO A O 1
ATOM 1448 N N . THR A 1 192 ? -4.399 9.577 29.415 1.00 73.25 192 THR A N 1
ATOM 1449 C CA . THR A 1 192 ? -3.376 9.125 30.365 1.00 73.25 192 THR A CA 1
ATOM 1450 C C . THR A 1 192 ? -2.203 8.430 29.664 1.00 73.25 192 THR A C 1
ATOM 1452 O O . THR A 1 192 ? -2.404 7.668 28.709 1.00 73.25 192 THR A O 1
ATOM 1455 N N . PRO A 1 193 ? -0.955 8.635 30.132 1.00 77.00 193 PRO A N 1
ATOM 1456 C CA . PRO A 1 193 ? 0.183 7.799 29.750 1.00 77.00 193 PRO A CA 1
ATOM 1457 C C . PRO A 1 193 ? -0.066 6.318 30.085 1.00 77.00 193 PRO A C 1
ATOM 1459 O O . PRO A 1 193 ? -0.710 6.013 31.082 1.00 77.00 193 PRO A O 1
ATOM 1462 N N . GLY A 1 194 ? 0.448 5.395 29.265 1.00 77.94 194 GLY A N 1
ATOM 1463 C CA . GLY A 1 194 ? 0.322 3.947 29.513 1.00 77.94 194 GLY A CA 1
ATOM 1464 C C . GLY A 1 194 ? -1.011 3.301 29.105 1.00 77.94 194 GLY A C 1
ATOM 1465 O O . GLY A 1 194 ? -1.189 2.111 29.310 1.00 77.94 194 GLY A O 1
ATOM 1466 N N . SER A 1 195 ? -1.917 4.041 28.468 1.00 77.81 195 SER A N 1
ATOM 1467 C CA . SER A 1 195 ? -3.238 3.589 27.981 1.00 77.81 195 SER A CA 1
ATOM 1468 C C . SER A 1 195 ? -3.220 2.708 26.718 1.00 77.81 195 SER A C 1
ATOM 1470 O O . SER A 1 195 ? -4.264 2.459 26.127 1.00 77.81 195 SER A O 1
ATOM 1472 N N . GLY A 1 196 ? -2.044 2.262 26.265 1.00 85.44 196 GLY A N 1
ATOM 1473 C CA . GLY A 1 196 ? -1.932 1.371 25.105 1.00 85.44 196 GLY A CA 1
ATOM 1474 C C . GLY A 1 196 ? -2.044 2.038 23.728 1.00 85.44 196 GLY A C 1
ATOM 1475 O O . GLY A 1 196 ? -2.145 1.326 22.743 1.00 85.44 196 GLY A O 1
ATOM 1476 N N . LYS A 1 197 ? -1.975 3.373 23.609 1.00 89.56 197 LYS A N 1
ATOM 1477 C CA . LYS A 1 197 ? -2.066 4.076 22.305 1.00 89.56 197 LYS A CA 1
ATOM 1478 C C . LYS A 1 197 ? -1.076 3.590 21.231 1.00 89.56 197 LYS A C 1
ATOM 1480 O O . LYS A 1 197 ? -1.460 3.455 20.077 1.00 89.56 197 LYS A O 1
ATOM 1485 N N . SER A 1 198 ? 0.173 3.307 21.613 1.00 90.25 198 SER A N 1
ATOM 1486 C CA . SER A 1 198 ? 1.185 2.765 20.693 1.00 90.25 198 SER A CA 1
ATOM 1487 C C . SER A 1 198 ? 0.851 1.330 20.305 1.00 90.25 198 SER A C 1
ATOM 1489 O O . SER A 1 198 ? 0.846 1.011 19.127 1.00 90.25 198 SER A O 1
ATOM 1491 N N . LEU A 1 199 ? 0.443 0.509 21.279 1.00 92.25 199 LEU A N 1
ATOM 1492 C CA . LEU A 1 199 ? -0.008 -0.856 21.018 1.00 92.25 199 LEU A CA 1
ATOM 1493 C C . LEU A 1 199 ? -1.229 -0.881 20.089 1.00 92.25 199 LEU A C 1
ATOM 1495 O O . LEU A 1 199 ? -1.300 -1.727 19.211 1.00 92.25 199 LEU A O 1
ATOM 1499 N N . LEU A 1 200 ? -2.172 0.051 20.247 1.00 93.50 200 LEU A N 1
ATOM 1500 C CA . LEU A 1 200 ? -3.315 0.176 19.348 1.00 93.50 200 LEU A CA 1
ATOM 1501 C C . LEU A 1 200 ? -2.856 0.514 17.926 1.00 93.50 200 LEU A C 1
ATOM 1503 O O . LEU A 1 200 ? -3.309 -0.117 16.978 1.00 93.50 200 LEU A O 1
ATOM 1507 N N . ALA A 1 201 ? -1.947 1.481 17.772 1.00 92.88 201 ALA A N 1
ATOM 1508 C CA . ALA A 1 201 ? -1.389 1.829 16.468 1.00 92.88 201 ALA A CA 1
ATOM 1509 C C . ALA A 1 201 ? -0.693 0.624 15.815 1.00 92.88 201 ALA A C 1
ATOM 1511 O O . ALA A 1 201 ? -0.978 0.317 14.657 1.00 92.88 201 ALA A O 1
ATOM 1512 N N . ASP A 1 202 ? 0.139 -0.096 16.571 1.00 93.00 202 ASP A N 1
ATOM 1513 C CA . ASP A 1 202 ? 0.812 -1.314 16.119 1.00 93.00 202 ASP A CA 1
ATOM 1514 C C . ASP A 1 202 ? -0.199 -2.367 15.678 1.00 93.00 202 ASP A C 1
ATOM 1516 O O . ASP A 1 202 ? -0.184 -2.798 14.532 1.00 93.00 202 ASP A O 1
ATOM 1520 N N . VAL A 1 203 ? -1.136 -2.741 16.548 1.00 93.94 203 VAL A N 1
ATOM 1521 C CA . VAL A 1 203 ? -2.135 -3.782 16.276 1.00 93.94 203 VAL A CA 1
ATOM 1522 C C . VAL A 1 203 ? -2.966 -3.464 15.031 1.00 93.94 203 VAL A C 1
ATOM 1524 O O . VAL A 1 203 ? -3.235 -4.353 14.222 1.00 93.94 203 VAL A O 1
ATOM 1527 N N . LEU A 1 204 ? -3.355 -2.200 14.850 1.00 94.75 204 LEU A N 1
ATOM 1528 C CA . LEU A 1 204 ? -4.173 -1.780 13.716 1.00 94.75 204 LEU A CA 1
ATOM 1529 C C . LEU A 1 204 ? -3.398 -1.722 12.394 1.00 94.75 204 LEU A C 1
ATOM 1531 O O . LEU A 1 204 ? -3.990 -1.926 11.336 1.00 94.75 204 LEU A O 1
ATOM 1535 N N . THR A 1 205 ? -2.098 -1.424 12.433 1.00 92.88 205 THR A N 1
ATOM 1536 C CA . THR A 1 205 ? -1.288 -1.200 11.223 1.00 92.88 205 THR A CA 1
ATOM 1537 C C . THR A 1 205 ? -0.416 -2.392 10.845 1.00 92.88 205 THR A C 1
ATOM 1539 O O . THR A 1 205 ? -0.104 -2.559 9.665 1.00 92.88 205 THR A O 1
ATOM 1542 N N . PHE A 1 206 ? -0.080 -3.262 11.799 1.00 91.94 206 PHE A N 1
ATOM 1543 C CA . PHE A 1 206 ? 0.798 -4.414 11.609 1.00 91.94 206 PHE A CA 1
ATOM 1544 C C . PHE A 1 206 ? 0.341 -5.342 10.475 1.00 91.94 206 PHE A C 1
ATOM 1546 O O . PHE A 1 206 ? 1.186 -5.695 9.652 1.00 91.94 206 PHE A O 1
ATOM 1553 N N . PRO A 1 207 ? -0.955 -5.698 10.330 1.00 89.81 207 PRO A N 1
ATOM 1554 C CA . PRO A 1 207 ? -1.388 -6.573 9.237 1.00 89.81 207 PRO A CA 1
ATOM 1555 C C . PRO A 1 207 ? -1.150 -5.994 7.842 1.00 89.81 207 PRO A C 1
ATOM 1557 O O . PRO A 1 207 ? -1.027 -6.753 6.888 1.00 89.81 207 PRO A O 1
ATOM 1560 N N . PHE A 1 208 ? -1.087 -4.667 7.711 1.00 90.38 208 PHE A N 1
ATOM 1561 C CA . PHE A 1 208 ? -0.760 -4.009 6.449 1.00 90.38 208 PHE A CA 1
ATOM 1562 C C . PHE A 1 208 ? 0.744 -3.750 6.294 1.00 90.38 208 PHE A C 1
ATOM 1564 O O . PHE A 1 208 ? 1.287 -3.916 5.206 1.00 90.38 208 PHE A O 1
ATOM 1571 N N . ALA A 1 209 ? 1.416 -3.318 7.364 1.00 87.06 209 ALA A N 1
ATOM 1572 C CA . ALA A 1 209 ? 2.816 -2.903 7.327 1.00 87.06 209 ALA A CA 1
ATOM 1573 C C . ALA A 1 209 ? 3.813 -4.071 7.440 1.00 87.06 209 ALA A C 1
ATOM 1575 O O . ALA A 1 209 ? 4.994 -3.892 7.141 1.00 87.06 209 ALA A O 1
ATOM 1576 N N . GLY A 1 210 ? 3.379 -5.227 7.951 1.00 83.12 210 GLY A N 1
ATOM 1577 C CA . GLY A 1 210 ? 4.241 -6.375 8.255 1.00 83.12 210 GLY A CA 1
ATOM 1578 C C . GLY A 1 210 ? 5.249 -6.126 9.387 1.00 83.12 210 GLY A C 1
ATOM 1579 O O . GLY A 1 210 ? 6.140 -6.943 9.611 1.00 83.12 210 GLY A O 1
ATOM 1580 N N . ARG A 1 211 ? 5.147 -4.986 10.081 1.00 80.75 211 ARG A N 1
ATOM 1581 C CA . ARG A 1 211 ? 6.071 -4.517 11.124 1.00 80.75 211 ARG A CA 1
ATOM 1582 C C . ARG A 1 211 ? 5.370 -3.542 12.071 1.00 80.75 211 ARG A C 1
ATOM 1584 O O . ARG A 1 211 ? 4.381 -2.925 11.683 1.00 80.75 211 ARG A O 1
ATOM 1591 N N . ALA A 1 212 ? 5.894 -3.421 13.290 1.00 75.56 212 ALA A N 1
ATOM 1592 C CA . ALA A 1 212 ? 5.462 -2.414 14.264 1.00 75.56 212 ALA A CA 1
ATOM 1593 C C . ALA A 1 212 ? 5.853 -0.995 13.802 1.00 75.56 212 ALA A C 1
ATOM 1595 O O . ALA A 1 212 ? 6.821 -0.848 13.045 1.00 75.56 212 ALA A O 1
ATOM 1596 N N . VAL A 1 213 ? 5.094 0.016 14.235 1.00 63.59 213 VAL A N 1
ATOM 1597 C CA . VAL A 1 213 ? 5.166 1.415 13.772 1.00 63.59 213 VAL A CA 1
ATOM 1598 C C . VAL A 1 213 ? 5.635 2.360 14.875 1.00 63.59 213 VAL A C 1
ATOM 1600 O O . VAL A 1 213 ? 5.135 2.285 16.016 1.00 63.59 213 VAL A O 1
#

Foldseek 3Di:
DDDDDDDDDDDDDDDDDDDDDDDPQQPFDWDWDQDVNDTDTDGCDLVNLLVVVQVVDWDWDADPNDTDTDRDDSVVSVVQSVDSDHPDQAADEEFQAWAAAQVRDTPHDAQADRRRSYGHDHDPPDDDPDDDPDDDPVNVVVVVVVLCVLCVPQPDPDPVSSVLLVCLLCCLRCVNNVVDVVDDDDDQDDPDPPRCSQVSQQSSCCVGPVDRD

Sequence (213 aa):
MSSSGRFAPAGATPGLRPGGKKNPGTEEATTILTQGGAPVLEELTVQRLRHELARAAHFYIHVNDRAVEVLPPKALVEDVLATPDPPIPLLRRIVEVPVFAPDGTLQATPGYHPAGRTLFVPCDGFELPGLPPHPGPGHIQRAREWIDELLADFPFVSQADRAHAVALFVLPFVRDIVGADPTPGHLIEAPTPGSGKSLLADVLTFPFAGRAV

Radius of gyration: 26.2 Å; chains: 1; bounding box: 88×57×76 Å

Secondary structure (DSSP, 8-state):
------------PPP-PPPPPPPTT----EEEEEETTEEEEEE--HHHHHHHHHHH--EEEEETTEEEEESPPHHHHHHHHH-SS-SS----EEESS-EE-TTS-EE-SSEEETTTTEEE-PPTT-------SS--HHHHHHHHHHHHHHTTTS--SSHHHHHHHHHHHHHHHHHHHH--SSPPP-----SSTTSSHHHHHHHHHHHHHSS--